Protein AF-K7V0T8-F1 (afdb_monomer)

Structure (mmCIF, N/CA/C/O backbone):
data_AF-K7V0T8-F1
#
_entry.id   AF-K7V0T8-F1
#
loop_
_atom_site.group_PDB
_atom_site.id
_atom_site.type_symbol
_atom_site.label_atom_id
_atom_site.label_alt_id
_atom_site.label_comp_id
_atom_site.label_asym_id
_atom_site.label_entity_id
_atom_site.label_seq_id
_atom_site.pdbx_PDB_ins_code
_atom_site.Cartn_x
_atom_site.Cartn_y
_atom_site.Cartn_z
_atom_site.occupancy
_atom_site.B_iso_or_equiv
_atom_site.auth_seq_id
_atom_site.auth_comp_id
_atom_site.auth_asym_id
_atom_site.auth_atom_id
_atom_site.pdbx_PDB_model_num
ATOM 1 N N . MET A 1 1 ? 14.239 -26.766 -12.172 1.00 28.83 1 MET A N 1
ATOM 2 C CA . MET A 1 1 ? 15.283 -27.640 -11.592 1.00 28.83 1 MET A CA 1
ATOM 3 C C . MET A 1 1 ? 16.593 -26.864 -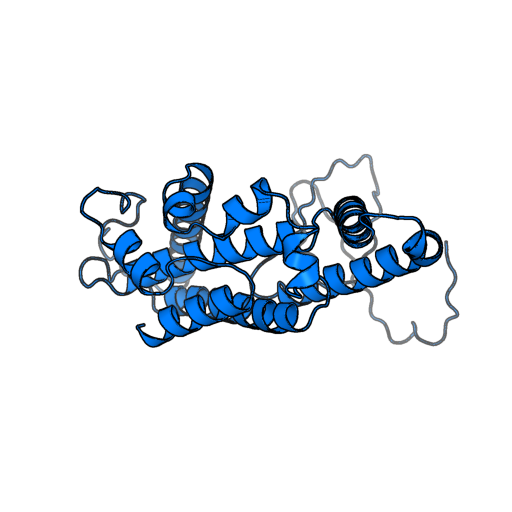11.598 1.00 28.83 1 MET A C 1
ATOM 5 O O . MET A 1 1 ? 17.176 -26.685 -12.656 1.00 28.83 1 MET A O 1
ATOM 9 N N . MET A 1 2 ? 16.994 -26.315 -10.449 1.00 23.98 2 MET A N 1
ATOM 10 C CA . MET A 1 2 ? 18.243 -25.569 -10.268 1.00 23.98 2 MET A CA 1
ATOM 11 C C . MET A 1 2 ? 18.974 -26.212 -9.087 1.00 23.98 2 MET A C 1
ATOM 13 O O . MET A 1 2 ? 18.444 -26.246 -7.981 1.00 23.98 2 MET A O 1
ATOM 17 N N . PHE A 1 3 ? 20.145 -26.801 -9.337 1.00 32.72 3 PHE A N 1
ATOM 18 C CA . PHE A 1 3 ? 20.963 -27.436 -8.303 1.00 32.72 3 PHE A CA 1
ATOM 19 C C . PHE A 1 3 ? 21.900 -26.396 -7.680 1.00 32.72 3 PHE A C 1
ATOM 21 O O . PHE A 1 3 ? 22.894 -26.011 -8.294 1.00 32.72 3 PHE A O 1
ATOM 28 N N . LEU A 1 4 ? 21.612 -25.965 -6.451 1.00 37.09 4 LEU A N 1
ATOM 29 C CA . LEU A 1 4 ? 22.575 -25.261 -5.600 1.00 37.09 4 LEU A CA 1
ATOM 30 C C . LEU A 1 4 ? 23.352 -26.300 -4.771 1.00 37.09 4 LEU A C 1
ATOM 32 O O . LEU A 1 4 ? 22.768 -27.180 -4.140 1.00 37.09 4 LEU A O 1
ATOM 36 N N . LYS A 1 5 ? 24.690 -26.240 -4.811 1.00 38.34 5 LYS A N 1
ATOM 37 C CA . LYS A 1 5 ? 25.599 -27.195 -4.151 1.00 38.34 5 LYS A CA 1
ATOM 38 C C . LYS A 1 5 ? 25.455 -27.190 -2.613 1.00 38.34 5 LYS A C 1
ATOM 40 O O . LYS A 1 5 ? 26.056 -26.378 -1.924 1.00 38.34 5 LYS A O 1
ATOM 45 N N . SER A 1 6 ? 24.691 -28.155 -2.106 1.00 52.88 6 SER A N 1
ATOM 46 C CA . SER A 1 6 ? 24.919 -29.128 -1.011 1.00 52.88 6 SER A CA 1
ATOM 47 C C . SER A 1 6 ? 25.592 -28.790 0.341 1.00 52.88 6 SER A C 1
ATOM 49 O O . SER A 1 6 ? 25.468 -29.636 1.221 1.00 52.88 6 SER A O 1
ATOM 51 N N . SER A 1 7 ? 26.276 -27.670 0.599 1.00 48.09 7 SER A N 1
ATOM 52 C CA . SER A 1 7 ? 26.942 -27.485 1.918 1.00 48.09 7 SER A CA 1
ATOM 53 C C . SER A 1 7 ? 26.223 -26.547 2.894 1.00 48.09 7 SER A C 1
ATOM 55 O O . SER A 1 7 ? 26.480 -26.625 4.088 1.00 48.09 7 SER A O 1
ATOM 57 N N . PHE A 1 8 ? 25.310 -25.691 2.421 1.00 49.41 8 PHE A N 1
ATOM 58 C CA . PHE A 1 8 ? 24.516 -24.794 3.283 1.00 49.41 8 PHE A CA 1
ATOM 59 C C . PHE A 1 8 ? 23.153 -25.371 3.701 1.00 49.41 8 PHE A C 1
ATOM 61 O O . PHE A 1 8 ? 22.588 -24.936 4.697 1.00 49.41 8 PHE A O 1
ATOM 68 N N . LEU A 1 9 ? 22.635 -26.367 2.974 1.00 55.47 9 LEU A N 1
ATOM 69 C CA . LEU A 1 9 ? 21.292 -26.925 3.196 1.00 55.47 9 LEU A CA 1
ATOM 70 C C . LEU A 1 9 ? 21.225 -27.966 4.325 1.00 55.47 9 LEU A C 1
ATOM 72 O O . LEU A 1 9 ? 20.135 -28.316 4.759 1.00 55.47 9 LEU A O 1
ATOM 76 N N . SER A 1 10 ? 22.361 -28.476 4.815 1.00 62.00 10 SER A N 1
ATOM 77 C CA . SER A 1 10 ? 22.379 -29.542 5.833 1.00 62.00 10 SER A CA 1
ATOM 78 C C . SER A 1 10 ? 21.985 -29.075 7.240 1.00 62.00 10 SER A C 1
ATOM 80 O O . SER A 1 10 ? 21.886 -29.903 8.139 1.00 62.00 10 SER A O 1
ATOM 82 N N . LEU A 1 11 ? 21.807 -27.765 7.442 1.00 74.25 11 LEU A N 1
ATOM 83 C CA . LEU A 1 11 ? 21.314 -27.159 8.685 1.00 74.25 11 LEU A CA 1
ATOM 84 C C . LEU A 1 11 ? 19.877 -26.630 8.549 1.00 74.25 11 LEU A C 1
ATOM 86 O O . LEU A 1 11 ? 19.354 -26.039 9.490 1.00 74.25 11 LEU A O 1
ATOM 90 N N . THR A 1 12 ? 19.256 -26.776 7.377 1.00 78.81 12 THR A N 1
ATOM 91 C CA . THR A 1 12 ? 17.910 -26.265 7.113 1.00 78.81 12 THR A CA 1
ATOM 92 C C . THR A 1 12 ? 16.878 -27.323 7.481 1.00 78.81 12 THR A C 1
ATOM 94 O O . THR A 1 12 ? 16.877 -28.415 6.915 1.00 78.81 12 THR A O 1
ATOM 97 N N . GLU A 1 13 ? 15.984 -26.991 8.408 1.00 83.81 13 GLU A N 1
ATOM 98 C CA . GLU A 1 13 ? 14.804 -27.803 8.699 1.00 83.81 13 GLU A CA 1
ATOM 99 C C . GLU A 1 13 ? 13.672 -27.428 7.738 1.00 83.81 13 GLU A C 1
ATOM 101 O O . GLU A 1 13 ? 13.354 -26.250 7.561 1.00 83.81 13 GLU A O 1
ATOM 106 N N . TRP A 1 14 ? 13.075 -28.438 7.106 1.00 88.38 14 TRP A N 1
ATOM 107 C CA . TRP A 1 14 ? 11.924 -28.277 6.223 1.00 88.38 14 TRP A CA 1
ATOM 108 C C . TRP A 1 14 ? 10.654 -28.616 6.991 1.00 88.38 14 TRP A C 1
ATOM 110 O O . TRP A 1 14 ? 10.575 -29.660 7.638 1.00 88.38 14 TRP A O 1
ATOM 120 N N . LEU A 1 15 ? 9.658 -27.739 6.903 1.00 91.50 15 LEU A N 1
ATOM 121 C CA . LEU A 1 15 ? 8.315 -28.016 7.395 1.00 91.50 15 LEU A CA 1
ATOM 122 C C . LEU A 1 15 ? 7.472 -28.511 6.222 1.00 91.50 15 LEU A C 1
ATOM 124 O O . LEU A 1 15 ? 7.333 -27.811 5.221 1.00 91.50 15 LEU A O 1
ATOM 128 N N . GLU A 1 16 ? 6.925 -29.716 6.353 1.00 93.56 16 GLU A N 1
ATOM 129 C CA . GLU A 1 16 ? 6.060 -30.342 5.355 1.00 93.56 16 GLU A CA 1
ATOM 130 C C . GLU A 1 16 ? 4.649 -30.507 5.926 1.00 93.56 16 GLU A C 1
ATOM 132 O O . GLU A 1 16 ? 4.471 -30.908 7.078 1.00 93.56 16 GLU A O 1
ATOM 137 N N . CYS A 1 17 ? 3.642 -30.174 5.121 1.00 95.00 17 CYS A N 1
ATOM 138 C CA . CYS A 1 17 ? 2.238 -30.389 5.449 1.00 95.00 17 CYS A CA 1
ATOM 139 C C . CYS A 1 17 ? 1.438 -30.676 4.174 1.00 95.00 17 CYS A C 1
ATOM 141 O O . CYS A 1 17 ? 1.822 -30.246 3.085 1.00 95.00 17 CYS A O 1
ATOM 143 N N . ILE A 1 18 ? 0.332 -31.401 4.325 1.00 96.56 18 ILE A N 1
ATOM 144 C CA . ILE A 1 18 ? -0.662 -31.626 3.273 1.00 96.56 18 ILE A CA 1
ATOM 145 C C . ILE A 1 18 ? -1.852 -30.726 3.601 1.00 96.56 18 ILE A C 1
ATOM 147 O O . ILE A 1 18 ? -2.319 -30.737 4.737 1.00 96.56 18 ILE A O 1
ATOM 151 N N . GLN A 1 19 ? -2.294 -29.929 2.627 1.00 97.12 19 GLN A N 1
ATOM 152 C CA . GLN A 1 19 ? -3.516 -29.135 2.733 1.00 97.12 19 GLN A CA 1
ATOM 153 C C . GLN A 1 19 ? -4.680 -29.940 2.167 1.00 97.12 19 GLN A C 1
ATOM 155 O O . GLN A 1 19 ? -4.726 -30.188 0.961 1.00 97.12 19 GLN A O 1
ATOM 160 N N . GLU A 1 20 ? -5.627 -30.308 3.018 1.00 96.69 20 GLU A N 1
ATOM 161 C CA . GLU A 1 20 ? -6.840 -31.004 2.603 1.00 96.69 20 GLU A CA 1
ATOM 162 C C . GLU A 1 20 ? -7.921 -30.025 2.117 1.00 96.69 20 GLU A C 1
ATOM 164 O O . GLU A 1 20 ? -7.838 -28.797 2.260 1.00 96.69 20 GLU A O 1
ATOM 169 N N . GLN A 1 21 ? -8.986 -30.567 1.523 1.00 96.44 21 GLN A N 1
ATOM 170 C CA . GLN A 1 21 ? -10.110 -29.758 1.057 1.00 96.44 21 GLN A CA 1
ATOM 171 C C . GLN A 1 21 ? -10.718 -28.927 2.202 1.00 96.44 21 GLN A C 1
ATOM 173 O O . GLN A 1 21 ? -11.052 -29.449 3.264 1.00 96.44 21 GLN A O 1
ATOM 178 N N . ASN A 1 22 ? -10.962 -27.641 1.931 1.00 95.38 22 ASN A N 1
ATOM 179 C CA . ASN A 1 22 ? -11.503 -26.645 2.870 1.00 95.38 22 ASN A CA 1
ATOM 180 C C . ASN A 1 22 ? -10.551 -26.222 4.003 1.00 95.38 22 ASN A C 1
ATOM 182 O O . ASN A 1 22 ? -10.968 -25.469 4.885 1.00 95.38 22 ASN A O 1
ATOM 186 N N . GLU A 1 23 ? -9.287 -26.643 3.978 1.00 96.19 23 GLU A N 1
ATOM 187 C CA . GLU A 1 23 ? -8.273 -26.123 4.892 1.00 96.19 23 GLU A CA 1
ATOM 188 C C . GLU A 1 23 ? -7.660 -24.817 4.376 1.00 96.19 23 GLU A C 1
ATOM 190 O O . GLU A 1 23 ? -7.677 -24.517 3.180 1.00 96.19 23 GLU A O 1
ATOM 195 N N . ILE A 1 24 ? -7.093 -24.028 5.290 1.00 94.88 24 ILE A N 1
ATOM 196 C CA . ILE A 1 24 ? -6.406 -22.772 4.984 1.00 94.88 24 ILE A CA 1
ATOM 197 C C . ILE A 1 24 ? -5.001 -22.847 5.565 1.00 94.88 24 ILE A C 1
ATOM 199 O O . ILE A 1 24 ? -4.832 -23.083 6.761 1.00 94.88 24 ILE A O 1
ATOM 203 N N . ILE A 1 25 ? -4.003 -22.571 4.729 1.00 94.38 25 ILE A N 1
ATOM 204 C CA . ILE A 1 25 ? -2.625 -22.383 5.171 1.00 94.38 25 ILE A CA 1
ATOM 205 C C . ILE A 1 25 ? -2.325 -20.890 5.229 1.00 94.38 25 ILE A C 1
ATOM 207 O O . ILE A 1 25 ? -2.499 -20.161 4.253 1.00 94.38 25 ILE A O 1
ATOM 211 N N . PHE A 1 26 ? -1.828 -20.439 6.378 1.00 93.69 26 PHE A N 1
ATOM 212 C CA . PHE A 1 26 ? -1.202 -19.131 6.495 1.00 93.69 26 PHE A CA 1
ATOM 213 C C . PHE A 1 26 ? 0.299 -19.269 6.249 1.00 93.69 26 PHE A C 1
ATOM 215 O O . PHE A 1 26 ? 1.006 -19.869 7.057 1.00 93.69 26 PHE A O 1
ATOM 222 N N . VAL A 1 27 ? 0.782 -18.691 5.149 1.00 92.38 27 VAL A N 1
ATOM 223 C CA . VAL A 1 27 ? 2.215 -18.596 4.851 1.00 92.38 27 VAL A CA 1
ATOM 224 C C . VAL A 1 27 ? 2.719 -17.230 5.327 1.00 92.38 27 VAL A C 1
ATOM 226 O O . VAL A 1 27 ? 2.305 -16.206 4.770 1.00 92.38 27 VAL A O 1
ATOM 229 N N . PRO A 1 28 ? 3.587 -17.163 6.355 1.00 90.50 28 PRO A N 1
ATOM 230 C CA . PRO A 1 28 ? 4.111 -15.887 6.821 1.00 90.50 28 PRO A CA 1
ATOM 231 C C . PRO A 1 28 ? 4.993 -15.215 5.761 1.00 90.50 28 PRO A C 1
ATOM 233 O O . PRO A 1 28 ? 5.686 -15.871 4.980 1.00 90.50 28 PRO A O 1
ATOM 236 N N . SER A 1 29 ? 5.008 -13.881 5.755 1.00 87.00 29 SER A N 1
ATOM 237 C CA . SER A 1 29 ? 5.887 -13.113 4.871 1.00 87.00 29 SER A CA 1
ATOM 238 C C . SER A 1 29 ? 7.362 -13.503 5.080 1.00 87.00 29 SER A C 1
ATOM 240 O O . SER A 1 29 ? 7.824 -13.629 6.213 1.00 87.00 29 SER A O 1
ATOM 242 N N . GLY A 1 30 ? 8.096 -13.687 3.979 1.00 86.31 30 GLY A N 1
ATOM 243 C CA . GLY A 1 30 ? 9.513 -14.078 3.985 1.00 86.31 30 GLY A CA 1
ATOM 244 C C . GLY A 1 30 ? 9.779 -15.589 3.993 1.00 86.31 30 GLY A C 1
ATOM 245 O O . GLY A 1 30 ? 10.939 -15.992 3.952 1.00 86.31 30 GLY A O 1
ATOM 246 N N . TRP A 1 31 ? 8.743 -16.434 4.023 1.00 90.31 31 TRP A N 1
ATOM 247 C CA . TRP A 1 31 ? 8.916 -17.887 3.980 1.00 90.31 31 TRP A CA 1
ATOM 248 C C . TRP A 1 31 ? 9.137 -18.398 2.557 1.00 90.31 31 TRP A C 1
ATOM 250 O O . TRP A 1 31 ? 8.291 -18.226 1.675 1.00 90.31 31 TRP A O 1
ATOM 260 N N . TYR A 1 32 ? 10.253 -19.100 2.356 1.00 90.88 32 TYR A N 1
ATOM 261 C CA . TYR A 1 32 ? 10.442 -19.943 1.181 1.00 90.88 32 TYR A CA 1
ATOM 262 C C . TYR A 1 32 ? 9.465 -21.112 1.251 1.00 90.88 32 TYR A C 1
ATOM 264 O O . TYR A 1 32 ? 9.388 -21.800 2.267 1.00 90.88 32 TYR A O 1
ATOM 272 N N . HIS A 1 33 ? 8.717 -21.334 0.177 1.00 92.88 33 HIS A N 1
ATOM 273 C CA . HIS A 1 33 ? 7.735 -22.405 0.113 1.00 92.88 33 HIS A CA 1
ATOM 274 C C . HIS A 1 33 ? 7.667 -22.987 -1.296 1.00 92.88 33 HIS A C 1
ATOM 276 O O . HIS A 1 33 ? 7.898 -22.298 -2.291 1.00 92.88 33 HIS A O 1
ATOM 282 N N . GLN A 1 34 ? 7.353 -24.277 -1.362 1.00 93.81 34 GLN A N 1
ATOM 283 C CA . GLN A 1 34 ? 7.103 -25.005 -2.596 1.00 93.81 34 GLN A CA 1
ATOM 284 C C . GLN A 1 34 ? 5.771 -25.735 -2.450 1.00 93.81 34 GLN A C 1
ATOM 286 O O . GLN A 1 34 ? 5.507 -26.337 -1.415 1.00 93.81 34 GLN A O 1
ATOM 291 N N . VAL A 1 35 ? 4.947 -25.677 -3.495 1.00 95.38 35 VAL A N 1
ATOM 292 C CA . VAL A 1 35 ? 3.640 -26.339 -3.537 1.00 95.38 35 VAL A CA 1
ATOM 293 C C . VAL A 1 35 ? 3.668 -27.415 -4.614 1.00 95.38 35 VAL A C 1
ATOM 295 O O . VAL A 1 35 ? 4.173 -27.188 -5.716 1.00 95.38 35 VAL A O 1
ATOM 298 N N . HIS A 1 36 ? 3.131 -28.589 -4.290 1.00 95.38 36 HIS A N 1
ATOM 299 C CA . HIS A 1 36 ? 2.949 -29.689 -5.227 1.00 95.38 36 HIS A CA 1
ATOM 300 C C . HIS A 1 36 ? 1.523 -30.231 -5.104 1.00 95.38 36 HIS A C 1
ATOM 302 O O . HIS A 1 36 ? 1.120 -30.661 -4.028 1.00 95.38 36 HIS A O 1
ATOM 308 N N . ASN A 1 37 ? 0.768 -30.199 -6.205 1.00 97.06 37 ASN A N 1
ATOM 309 C CA . ASN A 1 37 ? -0.577 -30.767 -6.251 1.00 97.06 37 ASN A CA 1
ATOM 310 C C . ASN A 1 37 ? -0.466 -32.288 -6.404 1.00 97.06 37 ASN A C 1
ATOM 312 O O . ASN A 1 37 ? 0.090 -32.761 -7.396 1.00 97.06 37 ASN A O 1
ATOM 316 N N . LEU A 1 38 ? -0.982 -33.033 -5.424 1.00 96.62 38 LEU A N 1
ATOM 317 C CA . LEU A 1 38 ? -0.982 -34.503 -5.425 1.00 96.62 38 LEU A CA 1
ATOM 318 C C . LEU A 1 38 ? -2.106 -35.092 -6.294 1.00 96.62 38 LEU A C 1
ATOM 320 O O . LEU A 1 38 ? -1.989 -36.216 -6.776 1.00 96.62 38 LEU A O 1
ATOM 324 N N . GLU A 1 39 ? -3.171 -34.318 -6.508 1.00 95.94 39 GLU A N 1
ATOM 325 C CA . GLU A 1 39 ? -4.366 -34.673 -7.278 1.00 95.94 39 GLU A CA 1
ATOM 326 C C . GLU A 1 39 ? -4.831 -33.468 -8.120 1.00 95.94 39 GLU A C 1
ATOM 328 O O . GLU A 1 39 ? -4.201 -32.405 -8.109 1.00 95.94 39 GLU A O 1
ATOM 333 N N . ASP A 1 40 ? -5.952 -33.600 -8.836 1.00 97.12 40 ASP A N 1
ATOM 334 C CA . ASP A 1 40 ? -6.579 -32.483 -9.550 1.00 97.12 40 ASP A CA 1
ATOM 335 C C . ASP A 1 40 ? -7.078 -31.427 -8.550 1.00 97.12 40 ASP A C 1
ATOM 337 O O . ASP A 1 40 ? -8.128 -31.560 -7.922 1.00 97.12 40 ASP A O 1
ATOM 341 N N . THR A 1 41 ? -6.294 -30.362 -8.377 1.00 96.62 41 THR A N 1
ATOM 342 C CA . THR A 1 41 ? -6.521 -29.337 -7.350 1.00 96.62 41 THR A CA 1
ATOM 343 C C . THR A 1 41 ? -6.954 -28.001 -7.947 1.00 96.62 41 THR A C 1
ATOM 345 O O . THR A 1 41 ? -6.317 -27.467 -8.855 1.00 96.62 41 THR A O 1
ATOM 348 N N . ILE A 1 42 ? -7.996 -27.411 -7.357 1.00 96.00 42 ILE A N 1
ATOM 349 C CA . ILE A 1 42 ? -8.340 -25.993 -7.505 1.00 96.00 42 ILE A CA 1
ATOM 350 C C . ILE A 1 42 ? -8.131 -25.327 -6.147 1.00 96.00 42 ILE A C 1
ATOM 352 O O . ILE A 1 42 ? -8.689 -25.773 -5.147 1.00 96.00 42 ILE A O 1
ATOM 356 N N . SER A 1 43 ? -7.357 -24.244 -6.115 1.00 95.38 43 SER A N 1
ATOM 357 C CA . SER A 1 43 ? -7.113 -23.455 -4.908 1.00 95.38 43 SER A CA 1
ATOM 358 C C . SER A 1 43 ? -7.231 -21.957 -5.189 1.00 95.38 43 SER A C 1
ATOM 360 O O . SER A 1 43 ? -7.107 -21.503 -6.328 1.00 95.38 43 SER A O 1
ATOM 362 N N . ILE A 1 44 ? -7.504 -21.186 -4.135 1.00 94.38 44 ILE A N 1
ATOM 363 C CA . ILE A 1 44 ? -7.529 -19.722 -4.163 1.00 94.38 44 ILE A CA 1
ATOM 364 C C . ILE A 1 44 ? -6.525 -19.232 -3.123 1.00 94.38 44 ILE A C 1
ATOM 366 O O . ILE A 1 44 ? -6.575 -19.654 -1.969 1.00 94.38 44 ILE A O 1
ATOM 370 N N . ASN A 1 45 ? -5.630 -18.334 -3.533 1.00 94.00 45 ASN A N 1
ATOM 371 C CA . ASN A 1 45 ? -4.648 -17.703 -2.658 1.00 94.00 45 ASN A CA 1
ATOM 372 C C . ASN A 1 45 ? -4.791 -16.177 -2.701 1.00 94.00 45 ASN A C 1
ATOM 374 O O . ASN A 1 45 ? -5.058 -15.598 -3.755 1.00 94.00 45 ASN A O 1
ATOM 378 N N . HIS A 1 46 ? -4.550 -15.532 -1.561 1.00 90.19 46 HIS A N 1
ATOM 379 C CA . HIS A 1 46 ? -4.517 -14.082 -1.435 1.00 90.19 46 HIS A CA 1
ATOM 380 C C . HIS A 1 46 ? -3.228 -13.643 -0.742 1.00 90.19 46 HIS A C 1
ATOM 382 O O . HIS A 1 46 ? -3.007 -13.926 0.435 1.00 90.19 46 HIS A O 1
ATOM 388 N N . ASN A 1 47 ? -2.406 -12.881 -1.462 1.00 88.94 47 ASN A N 1
ATOM 389 C CA . ASN A 1 47 ? -1.337 -12.116 -0.832 1.00 88.94 47 ASN A CA 1
ATOM 390 C C . ASN A 1 47 ? -1.950 -10.970 -0.018 1.00 88.94 47 ASN A C 1
ATOM 392 O O . ASN A 1 47 ? -2.967 -10.394 -0.407 1.00 88.94 47 ASN A O 1
ATOM 396 N N . TRP A 1 48 ? -1.327 -10.631 1.108 1.00 89.25 48 TRP A N 1
ATOM 397 C CA . TRP A 1 48 ? -1.826 -9.610 2.023 1.00 89.25 48 TRP A CA 1
ATOM 398 C C . TRP A 1 48 ? -0.726 -8.616 2.398 1.00 89.25 48 TRP A C 1
ATOM 400 O O . TRP A 1 48 ? 0.446 -8.962 2.555 1.00 89.25 48 TRP A O 1
ATOM 410 N N . CYS A 1 49 ? -1.129 -7.363 2.578 1.00 90.44 49 CYS A N 1
ATOM 411 C CA . CYS A 1 49 ? -0.293 -6.296 3.105 1.00 90.44 49 CYS A CA 1
ATOM 412 C C . CYS A 1 49 ? -1.007 -5.641 4.288 1.00 90.44 49 CYS A C 1
ATOM 414 O O . CYS A 1 49 ? -2.222 -5.443 4.256 1.00 90.44 49 CYS A O 1
ATOM 416 N N . ASN A 1 50 ? -0.258 -5.324 5.339 1.00 92.81 50 ASN A N 1
ATOM 417 C CA . ASN A 1 50 ? -0.726 -4.518 6.458 1.00 92.81 50 ASN A CA 1
ATOM 418 C C . ASN A 1 50 ? 0.444 -3.740 7.083 1.00 92.81 50 ASN A C 1
ATOM 420 O O . ASN A 1 50 ? 1.580 -3.795 6.613 1.00 92.81 50 ASN A O 1
ATOM 424 N N . ALA A 1 51 ? 0.182 -3.034 8.181 1.00 94.75 51 ALA A N 1
ATOM 425 C CA . ALA A 1 51 ? 1.193 -2.225 8.853 1.00 94.75 51 ALA A CA 1
ATOM 426 C C . ALA A 1 51 ? 2.444 -3.005 9.298 1.00 94.75 51 ALA A C 1
ATOM 428 O O . ALA A 1 51 ? 3.522 -2.418 9.357 1.00 94.75 51 ALA A O 1
ATOM 429 N N . TYR A 1 52 ? 2.347 -4.310 9.572 1.00 93.50 52 TYR A N 1
ATOM 430 C CA . TYR A 1 52 ? 3.495 -5.111 10.005 1.00 93.50 52 TYR A CA 1
ATOM 431 C C . TYR A 1 52 ? 4.493 -5.363 8.872 1.00 93.50 52 TYR A C 1
ATOM 433 O O . TYR A 1 52 ? 5.695 -5.410 9.126 1.00 93.50 52 TYR A O 1
ATOM 441 N N . ASN A 1 53 ? 4.026 -5.493 7.626 1.00 94.94 53 ASN A N 1
ATOM 442 C CA . ASN A 1 53 ? 4.881 -5.800 6.474 1.00 94.94 53 ASN A CA 1
ATOM 443 C C . ASN A 1 53 ? 5.009 -4.653 5.457 1.00 94.94 53 ASN A C 1
ATOM 445 O O . ASN A 1 53 ? 5.753 -4.791 4.490 1.00 94.94 53 ASN A O 1
ATOM 449 N N . LEU A 1 54 ? 4.364 -3.504 5.688 1.00 96.56 54 LEU A N 1
ATOM 450 C CA . LEU A 1 54 ? 4.378 -2.362 4.763 1.00 96.56 54 LEU A CA 1
ATOM 451 C C . LEU A 1 54 ? 5.798 -1.906 4.384 1.00 96.56 54 LEU A C 1
ATOM 453 O O . LEU A 1 54 ? 6.070 -1.568 3.236 1.00 96.56 54 LEU A O 1
ATOM 457 N N . HIS A 1 55 ? 6.730 -1.954 5.335 1.00 95.38 55 HIS A N 1
ATOM 458 C CA . HIS A 1 55 ? 8.133 -1.621 5.094 1.00 95.38 55 HIS A CA 1
ATOM 459 C C . HIS A 1 55 ? 8.840 -2.600 4.141 1.00 95.38 55 HIS A C 1
ATOM 461 O O . HIS A 1 55 ? 9.719 -2.178 3.393 1.00 95.38 55 HIS A O 1
ATOM 467 N N . TRP A 1 56 ? 8.468 -3.883 4.146 1.00 94.81 56 TRP A N 1
ATOM 468 C CA . TRP A 1 56 ? 8.968 -4.863 3.179 1.00 94.81 56 TRP A CA 1
ATOM 469 C C . TRP A 1 56 ? 8.360 -4.648 1.799 1.00 94.81 56 TRP A C 1
ATOM 471 O O . TRP A 1 56 ? 9.086 -4.761 0.818 1.00 94.81 56 TRP A O 1
ATOM 481 N N . VAL A 1 57 ? 7.079 -4.275 1.723 1.00 95.12 57 VAL A N 1
ATOM 482 C CA . VAL A 1 57 ? 6.431 -3.922 0.449 1.00 95.12 57 VAL A CA 1
ATOM 483 C C . VAL A 1 57 ? 7.130 -2.730 -0.200 1.00 95.12 57 VAL A C 1
ATOM 485 O O . VAL A 1 57 ? 7.485 -2.806 -1.371 1.00 95.12 57 VAL A O 1
ATOM 488 N N . TRP A 1 58 ? 7.416 -1.671 0.568 1.00 96.00 58 TRP A N 1
ATOM 489 C CA . TRP A 1 58 ? 8.184 -0.533 0.057 1.00 96.00 58 TRP A CA 1
ATOM 490 C C . TRP A 1 58 ? 9.581 -0.938 -0.424 1.00 96.00 58 TRP A C 1
ATOM 492 O O . TRP A 1 58 ? 9.990 -0.545 -1.511 1.00 96.00 58 TRP A O 1
ATOM 502 N N . ASN A 1 59 ? 10.307 -1.739 0.362 1.00 95.06 59 ASN A N 1
ATOM 503 C CA . ASN A 1 59 ? 11.639 -2.191 -0.032 1.00 95.06 59 ASN A CA 1
ATOM 504 C C . ASN A 1 59 ? 11.594 -3.005 -1.336 1.00 95.06 59 ASN A C 1
ATOM 506 O O . ASN A 1 59 ? 12.409 -2.757 -2.212 1.00 95.06 59 ASN A O 1
ATOM 510 N N . LEU A 1 60 ? 10.643 -3.934 -1.479 1.00 93.88 60 LEU A N 1
ATOM 511 C CA . LEU A 1 60 ? 10.466 -4.720 -2.704 1.00 93.88 60 LEU A CA 1
ATOM 512 C C . LEU A 1 60 ? 10.189 -3.809 -3.901 1.00 93.88 60 LEU A C 1
ATOM 514 O O . LEU A 1 60 ? 10.879 -3.902 -4.908 1.00 93.88 60 LEU A O 1
ATOM 518 N N . LEU A 1 61 ? 9.243 -2.880 -3.755 1.00 95.31 61 LEU A N 1
ATOM 519 C CA . LEU A 1 61 ? 8.886 -1.936 -4.809 1.00 95.31 61 LEU A CA 1
ATOM 520 C C . LEU A 1 61 ? 10.080 -1.057 -5.218 1.00 95.31 61 LEU A C 1
ATOM 522 O O . LEU A 1 61 ? 10.280 -0.774 -6.396 1.00 95.31 61 LEU A O 1
ATOM 526 N N . TYR A 1 62 ? 10.896 -0.642 -4.250 1.00 95.69 62 TYR A N 1
ATOM 527 C CA . TYR A 1 62 ? 12.098 0.146 -4.501 1.00 95.69 62 TYR A CA 1
ATOM 528 C C . TYR A 1 62 ? 13.204 -0.653 -5.204 1.00 95.69 62 TYR A C 1
ATOM 530 O O . TYR A 1 62 ? 13.860 -0.135 -6.108 1.00 95.69 62 TYR A O 1
ATOM 538 N N . GLU A 1 63 ? 13.423 -1.911 -4.815 1.00 95.19 63 GLU A N 1
ATOM 539 C CA . GLU A 1 63 ? 14.373 -2.793 -5.501 1.00 95.19 63 GLU A CA 1
ATOM 540 C C . GLU A 1 63 ? 13.928 -3.079 -6.941 1.00 95.19 63 GLU A C 1
ATOM 542 O O . GLU A 1 63 ? 14.723 -2.908 -7.866 1.00 95.19 63 GLU A O 1
ATOM 547 N N . ASP A 1 64 ? 12.650 -3.403 -7.146 1.00 95.75 64 ASP A N 1
ATOM 548 C CA . ASP A 1 64 ? 12.083 -3.645 -8.474 1.00 95.75 64 ASP A CA 1
ATOM 549 C C . ASP A 1 64 ? 12.162 -2.398 -9.362 1.00 95.75 64 ASP A C 1
ATOM 551 O O . ASP A 1 64 ? 12.452 -2.508 -10.552 1.00 95.75 64 ASP A O 1
ATOM 555 N N . TYR A 1 65 ? 11.981 -1.200 -8.794 1.00 95.31 65 TYR A N 1
ATOM 556 C CA . TYR A 1 65 ? 12.177 0.059 -9.516 1.00 95.31 65 TYR A CA 1
ATOM 557 C C . TYR A 1 65 ? 13.614 0.207 -10.016 1.00 95.31 65 TYR A C 1
ATOM 559 O O . TYR A 1 65 ? 13.823 0.537 -11.182 1.00 95.31 65 TYR A O 1
ATOM 567 N N . LYS A 1 66 ? 14.615 -0.050 -9.160 1.00 94.75 66 LYS A N 1
ATOM 568 C CA . LYS A 1 66 ? 16.029 0.045 -9.559 1.00 94.75 66 LYS A CA 1
ATOM 569 C C . LYS A 1 66 ? 16.347 -0.923 -10.690 1.00 94.75 66 LYS A C 1
ATOM 571 O O . LYS A 1 66 ? 16.986 -0.528 -11.658 1.00 94.75 66 LYS A O 1
ATOM 576 N N . VAL A 1 67 ? 15.857 -2.156 -10.579 1.00 94.81 67 VAL A N 1
ATOM 577 C CA . VAL A 1 67 ? 16.014 -3.180 -11.614 1.00 94.81 67 VAL A CA 1
ATOM 578 C C . VAL A 1 67 ? 15.334 -2.737 -12.914 1.00 94.81 67 VAL A C 1
ATOM 580 O O . VAL A 1 67 ? 15.951 -2.776 -13.974 1.00 94.81 67 VAL A O 1
ATOM 583 N N . ALA A 1 68 ? 14.087 -2.260 -12.846 1.00 92.19 68 ALA A N 1
ATOM 584 C CA . ALA A 1 68 ? 13.345 -1.780 -14.010 1.00 92.19 68 ALA A CA 1
ATOM 585 C C . ALA A 1 68 ? 14.038 -0.596 -14.699 1.00 92.19 68 ALA A C 1
ATOM 587 O O . ALA A 1 68 ? 14.082 -0.565 -15.925 1.00 92.19 68 ALA A O 1
ATOM 588 N N . LYS A 1 69 ? 14.590 0.340 -13.918 1.00 93.44 69 LYS A N 1
ATOM 589 C CA . LYS A 1 69 ? 15.367 1.493 -14.391 1.00 93.44 69 LYS A CA 1
ATOM 590 C C . LYS A 1 69 ? 16.652 1.052 -15.093 1.00 93.44 69 LYS A C 1
ATOM 592 O O . LYS A 1 69 ? 16.904 1.475 -16.214 1.00 93.44 69 LYS A O 1
ATOM 597 N N . GLU A 1 70 ? 17.422 0.161 -14.468 1.00 95.25 70 GLU A N 1
ATOM 598 C CA . GLU A 1 70 ? 18.680 -0.361 -15.017 1.00 95.25 70 GLU A CA 1
ATOM 599 C C . GLU A 1 70 ? 18.475 -1.081 -16.359 1.00 95.25 70 GLU A C 1
ATOM 601 O O . GLU A 1 70 ? 19.269 -0.901 -17.281 1.00 95.25 70 GLU A O 1
ATOM 606 N N . TYR A 1 71 ? 17.382 -1.837 -16.510 1.00 94.56 71 TYR A N 1
ATOM 607 C CA . TYR A 1 71 ? 17.080 -2.570 -17.746 1.00 94.56 71 TYR A CA 1
ATOM 608 C C . TYR A 1 71 ? 16.843 -1.696 -18.980 1.00 94.56 71 TYR A C 1
ATOM 610 O O . TYR A 1 71 ? 16.971 -2.203 -20.092 1.00 94.56 71 TYR A O 1
ATOM 618 N N . ILE A 1 72 ? 16.461 -0.431 -18.796 1.00 95.00 72 ILE A N 1
ATOM 619 C CA . ILE A 1 72 ? 16.150 0.498 -19.892 1.00 95.00 72 ILE A CA 1
ATOM 620 C C . ILE A 1 72 ? 17.107 1.691 -19.932 1.00 95.00 72 ILE A C 1
ATOM 622 O O . ILE A 1 72 ? 16.863 2.659 -20.642 1.00 95.00 72 ILE A O 1
ATOM 626 N N . GLU A 1 73 ? 18.186 1.661 -19.151 1.00 95.31 73 GLU A N 1
ATOM 627 C CA . GLU A 1 73 ? 19.089 2.802 -18.981 1.00 95.31 73 GLU A CA 1
ATOM 628 C C . GLU A 1 73 ? 19.713 3.284 -20.304 1.00 95.31 73 GLU A C 1
ATOM 630 O O . GLU A 1 73 ? 20.002 4.469 -20.465 1.00 95.31 73 GLU A O 1
ATOM 635 N N . ASP A 1 74 ? 19.865 2.385 -21.277 1.00 96.56 74 ASP A N 1
ATOM 636 C CA . ASP A 1 74 ? 20.420 2.643 -22.607 1.00 96.56 74 ASP A CA 1
ATOM 637 C C . ASP A 1 74 ? 19.598 3.630 -23.450 1.00 96.56 74 ASP A C 1
ATOM 639 O O . ASP A 1 74 ? 20.147 4.271 -24.348 1.00 96.56 74 ASP A O 1
ATOM 643 N N . ILE A 1 75 ? 18.305 3.791 -23.151 1.00 95.31 75 ILE A N 1
ATOM 644 C CA . ILE A 1 75 ? 17.420 4.720 -23.863 1.00 95.31 75 ILE A CA 1
ATOM 645 C C . ILE A 1 75 ? 17.175 6.037 -23.115 1.00 95.31 75 ILE A C 1
ATOM 647 O O . ILE A 1 75 ? 16.379 6.849 -23.588 1.00 95.31 75 ILE A O 1
ATOM 651 N N . ARG A 1 76 ? 17.845 6.285 -21.978 1.00 93.31 76 ARG A N 1
ATOM 652 C CA . ARG A 1 76 ? 17.631 7.494 -21.158 1.00 93.31 76 ARG A CA 1
ATOM 653 C C . ARG A 1 76 ? 17.736 8.786 -21.965 1.00 93.31 76 ARG A C 1
ATOM 655 O O . ARG A 1 76 ? 16.847 9.623 -21.881 1.00 93.31 76 ARG A O 1
ATOM 662 N N . ASP A 1 77 ? 18.791 8.930 -22.762 1.00 93.50 77 ASP A N 1
ATOM 663 C CA . ASP A 1 77 ? 19.092 10.183 -23.471 1.00 93.50 77 ASP A CA 1
ATOM 664 C C . ASP A 1 77 ? 18.191 10.431 -24.693 1.00 93.50 77 ASP A C 1
ATOM 666 O O . ASP A 1 77 ? 18.185 11.529 -25.250 1.00 93.50 77 ASP A O 1
ATOM 670 N N . ILE A 1 78 ? 17.443 9.414 -25.130 1.00 94.00 78 ILE A N 1
ATOM 671 C CA . ILE A 1 78 ? 16.522 9.490 -26.274 1.00 94.00 78 ILE A CA 1
ATOM 672 C C . ILE A 1 78 ? 15.049 9.407 -25.851 1.00 94.00 78 ILE A C 1
ATOM 674 O O . ILE A 1 78 ? 14.168 9.416 -26.710 1.00 94.00 78 ILE A O 1
ATOM 678 N N . CYS A 1 79 ? 14.777 9.285 -24.548 1.00 90.44 79 CYS A N 1
ATOM 679 C CA . CYS A 1 79 ? 13.438 9.163 -23.989 1.00 90.44 79 CYS A CA 1
ATOM 680 C C . CYS A 1 79 ? 13.044 10.449 -23.256 1.00 90.44 79 CYS A C 1
ATOM 682 O O . CYS A 1 79 ? 13.621 10.780 -22.223 1.00 90.44 79 CYS A O 1
ATOM 684 N N . ASP A 1 80 ? 12.013 11.132 -23.758 1.00 87.81 80 ASP A N 1
ATOM 685 C CA . ASP A 1 80 ? 11.525 12.388 -23.170 1.00 87.81 80 ASP A CA 1
ATOM 686 C C . ASP A 1 80 ? 10.972 12.208 -21.738 1.00 87.81 80 ASP A C 1
ATOM 688 O O . ASP A 1 80 ? 11.115 13.094 -20.900 1.00 87.81 80 ASP A O 1
ATOM 692 N N . ASP A 1 81 ? 10.357 11.053 -21.448 1.00 89.06 81 ASP A N 1
ATOM 693 C CA . ASP A 1 81 ? 9.760 10.697 -20.149 1.00 89.06 81 ASP A CA 1
ATOM 694 C C . ASP A 1 81 ? 10.335 9.369 -19.630 1.00 89.06 81 ASP A C 1
ATOM 696 O O . ASP A 1 81 ? 9.666 8.330 -19.553 1.00 89.06 81 ASP A O 1
ATOM 700 N N . PHE A 1 82 ? 11.627 9.392 -19.308 1.00 90.75 82 PHE A N 1
ATOM 701 C CA . PHE A 1 82 ? 12.324 8.210 -18.811 1.00 90.75 82 PHE A CA 1
ATOM 702 C C . PHE A 1 82 ? 11.783 7.732 -17.454 1.00 90.75 82 PHE A C 1
ATOM 704 O O . PHE A 1 82 ? 11.601 6.532 -17.237 1.00 90.75 82 PHE A O 1
ATOM 711 N N . GLU A 1 83 ? 11.481 8.659 -16.541 1.00 90.94 83 GLU A N 1
ATOM 712 C CA . GLU A 1 83 ? 10.948 8.319 -15.218 1.00 90.94 83 GLU A CA 1
ATOM 713 C C . GLU A 1 83 ? 9.545 7.713 -15.317 1.00 90.94 83 GLU A C 1
ATOM 715 O O . GLU A 1 83 ? 9.287 6.666 -14.723 1.00 90.94 83 GLU A O 1
ATOM 720 N N . GLY A 1 84 ? 8.641 8.290 -16.111 1.00 90.00 84 GLY A N 1
ATOM 721 C CA . GLY A 1 84 ? 7.325 7.699 -16.322 1.00 90.00 84 GLY A CA 1
ATOM 722 C C . GLY A 1 84 ? 7.403 6.327 -16.994 1.00 90.00 84 GLY A C 1
ATOM 723 O O . GLY A 1 84 ? 6.601 5.449 -16.672 1.00 90.00 84 GLY A O 1
ATOM 724 N N . LEU A 1 85 ? 8.395 6.075 -17.859 1.00 91.81 85 LEU A N 1
ATOM 725 C CA . LEU A 1 85 ? 8.645 4.730 -18.387 1.00 91.81 85 LEU A CA 1
ATOM 726 C C . LEU A 1 85 ? 9.104 3.750 -17.296 1.00 91.81 85 LEU A C 1
ATOM 728 O O . LEU A 1 85 ? 8.580 2.634 -17.239 1.00 91.81 85 LEU A O 1
ATOM 732 N N . CYS A 1 86 ? 9.997 4.170 -16.394 1.00 93.44 86 CYS A N 1
ATOM 733 C CA . CYS A 1 86 ? 10.386 3.374 -15.224 1.00 93.44 86 CYS A CA 1
ATOM 734 C C . CYS A 1 86 ? 9.163 3.016 -14.364 1.00 93.44 86 CYS A C 1
ATOM 736 O O . CYS A 1 86 ? 8.976 1.854 -14.007 1.00 93.44 86 CYS A O 1
ATOM 738 N N . GLN A 1 87 ? 8.289 3.989 -14.085 1.00 92.75 87 GLN A N 1
ATOM 739 C CA . GLN A 1 87 ? 7.083 3.786 -13.274 1.00 92.75 87 GLN A CA 1
ATOM 740 C C . GLN A 1 87 ? 6.064 2.862 -13.962 1.00 92.75 87 GLN A C 1
ATOM 742 O O . GLN A 1 87 ? 5.469 2.009 -13.305 1.00 92.75 87 GLN A O 1
ATOM 747 N N . ARG A 1 88 ? 5.889 2.955 -15.289 1.00 92.44 88 ARG A N 1
ATOM 748 C CA . ARG A 1 88 ? 5.025 2.026 -16.045 1.00 92.44 88 ARG A CA 1
ATOM 749 C C . ARG A 1 88 ? 5.562 0.594 -16.024 1.00 92.44 88 ARG A C 1
ATOM 751 O O . ARG A 1 88 ? 4.782 -0.334 -15.821 1.00 92.44 88 ARG A O 1
ATOM 758 N N . ASN A 1 89 ? 6.873 0.416 -16.186 1.00 94.06 89 ASN A N 1
ATOM 759 C CA . ASN A 1 89 ? 7.506 -0.902 -16.096 1.00 94.06 89 ASN A CA 1
ATOM 760 C C . ASN A 1 89 ? 7.389 -1.489 -14.685 1.00 94.06 89 ASN A C 1
ATOM 762 O O . ASN A 1 89 ? 7.077 -2.669 -14.535 1.00 94.06 89 ASN A O 1
ATOM 766 N N . LEU A 1 90 ? 7.573 -0.659 -13.657 1.00 95.19 90 LEU A N 1
ATOM 767 C CA . LEU A 1 90 ? 7.379 -1.054 -12.267 1.00 95.19 90 LEU A CA 1
ATOM 768 C C . LEU A 1 90 ? 5.947 -1.540 -12.011 1.00 95.19 90 LEU A C 1
ATOM 770 O O . LEU A 1 90 ? 5.757 -2.645 -11.509 1.00 95.19 90 LEU A O 1
ATOM 774 N N . ALA A 1 91 ? 4.936 -0.769 -12.430 1.00 94.38 91 ALA A N 1
ATOM 775 C CA . ALA A 1 91 ? 3.538 -1.181 -12.306 1.00 94.38 91 ALA A CA 1
ATOM 776 C C . ALA A 1 91 ? 3.241 -2.489 -13.052 1.00 94.38 91 ALA A C 1
ATOM 778 O O . ALA A 1 91 ? 2.517 -3.334 -12.529 1.00 94.38 91 ALA A O 1
ATOM 779 N N . ALA A 1 92 ? 3.806 -2.681 -14.246 1.00 94.12 92 ALA A N 1
ATOM 780 C CA . ALA A 1 92 ? 3.604 -3.901 -15.022 1.00 94.12 92 ALA A CA 1
ATOM 781 C C . ALA A 1 92 ? 4.210 -5.147 -14.347 1.00 94.12 92 ALA A C 1
ATOM 783 O O . ALA A 1 92 ? 3.614 -6.221 -14.416 1.00 94.12 92 ALA A O 1
ATOM 784 N N . ASN A 1 93 ? 5.360 -5.008 -13.681 1.00 91.62 93 ASN A N 1
ATOM 785 C CA . ASN A 1 93 ? 6.072 -6.128 -13.058 1.00 91.62 93 ASN A CA 1
ATOM 786 C C . ASN A 1 93 ? 5.588 -6.432 -11.634 1.00 91.62 93 ASN A C 1
ATOM 788 O O . ASN A 1 93 ? 5.439 -7.596 -11.265 1.00 91.62 93 ASN A O 1
ATOM 792 N N . THR A 1 94 ? 5.333 -5.391 -10.843 1.00 91.94 94 THR A N 1
ATOM 793 C CA . THR A 1 94 ? 5.060 -5.497 -9.400 1.00 91.94 94 THR A CA 1
ATOM 794 C C . THR A 1 94 ? 3.577 -5.270 -9.072 1.00 91.94 94 THR A C 1
ATOM 796 O O . THR A 1 94 ? 3.131 -5.519 -7.953 1.00 91.94 94 THR A O 1
ATOM 799 N N . GLY A 1 95 ? 2.777 -4.8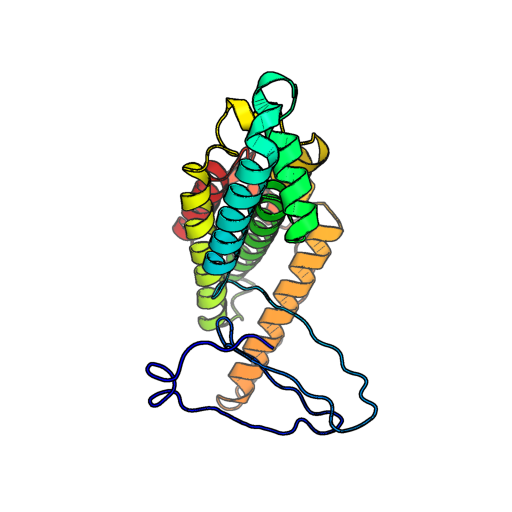26 -10.047 1.00 92.38 95 GLY A N 1
ATOM 800 C CA . GLY A 1 95 ? 1.338 -4.567 -9.911 1.00 92.38 95 GLY A CA 1
ATOM 801 C C . GLY A 1 95 ? 0.981 -3.171 -9.393 1.00 92.38 95 GLY A C 1
ATOM 802 O O . GLY A 1 95 ? -0.196 -2.819 -9.366 1.00 92.38 95 GLY A O 1
ATOM 803 N N . MET A 1 96 ? 1.970 -2.374 -8.987 1.00 92.75 96 MET A N 1
ATOM 804 C CA . MET A 1 96 ? 1.819 -0.975 -8.578 1.00 92.75 96 MET A CA 1
ATOM 805 C C . MET A 1 96 ? 3.113 -0.218 -8.853 1.00 92.75 96 MET A C 1
ATOM 807 O O . MET A 1 96 ? 4.187 -0.808 -8.787 1.00 92.75 96 MET A O 1
ATOM 811 N N . ASN A 1 97 ? 3.022 1.073 -9.153 1.00 93.44 97 ASN A N 1
ATOM 812 C CA . ASN A 1 97 ? 4.183 1.962 -9.174 1.00 93.44 97 ASN A CA 1
ATOM 813 C C . ASN A 1 97 ? 4.294 2.764 -7.862 1.00 93.44 97 ASN A C 1
ATOM 815 O O . ASN A 1 97 ? 3.488 2.593 -6.941 1.00 93.44 97 ASN A O 1
ATOM 819 N N . PHE A 1 98 ? 5.290 3.647 -7.748 1.00 93.69 98 PHE A N 1
ATOM 820 C CA . PHE A 1 98 ? 5.464 4.453 -6.537 1.00 93.69 98 PHE A CA 1
ATOM 821 C C . PHE A 1 98 ? 4.286 5.392 -6.255 1.00 93.69 98 PHE A C 1
ATOM 823 O O . PHE A 1 98 ? 3.968 5.623 -5.089 1.00 93.69 98 PHE A O 1
ATOM 830 N N . TYR A 1 99 ? 3.629 5.920 -7.287 1.00 90.88 99 TYR A N 1
ATOM 831 C CA . TYR A 1 99 ? 2.488 6.825 -7.140 1.00 90.88 99 TYR A CA 1
ATOM 832 C C . TYR A 1 99 ? 1.229 6.079 -6.715 1.00 90.88 99 TYR A C 1
ATOM 834 O O . TYR A 1 99 ? 0.558 6.525 -5.788 1.00 90.88 99 TYR A O 1
ATOM 842 N N . ASP A 1 100 ? 0.960 4.914 -7.304 1.00 92.88 100 ASP A N 1
ATOM 843 C CA . ASP A 1 100 ? -0.150 4.049 -6.899 1.00 92.88 100 ASP A CA 1
ATOM 844 C C . ASP A 1 100 ? 0.012 3.632 -5.429 1.00 92.88 100 ASP A C 1
ATOM 846 O O . ASP A 1 100 ? -0.929 3.704 -4.634 1.00 92.88 100 ASP A O 1
ATOM 850 N N . PHE A 1 101 ? 1.239 3.261 -5.040 1.00 95.25 101 PHE A N 1
ATOM 851 C CA . PHE A 1 101 ? 1.570 2.935 -3.657 1.00 95.25 101 PHE A CA 1
ATOM 852 C C . PHE A 1 101 ? 1.418 4.145 -2.726 1.00 95.25 101 PHE A C 1
ATOM 854 O O . PHE A 1 101 ? 0.907 4.006 -1.614 1.00 95.25 101 PHE A O 1
ATOM 861 N N . PHE A 1 102 ? 1.802 5.344 -3.177 1.00 94.62 102 PHE A N 1
ATOM 862 C CA . PHE A 1 102 ? 1.628 6.568 -2.401 1.00 94.62 102 PHE A CA 1
ATOM 863 C C . PHE A 1 102 ? 0.143 6.908 -2.181 1.00 94.62 102 PHE A C 1
ATOM 865 O O . PHE A 1 102 ? -0.268 7.126 -1.041 1.00 94.62 102 PHE A O 1
ATOM 872 N N . VAL A 1 103 ? -0.685 6.860 -3.234 1.00 93.38 103 VAL A N 1
ATOM 873 C CA . VAL A 1 103 ? -2.151 7.015 -3.142 1.00 93.38 103 VAL A CA 1
ATOM 874 C C . VAL A 1 103 ? -2.733 6.011 -2.148 1.00 93.38 103 VAL A C 1
ATOM 876 O O . VAL A 1 103 ? -3.546 6.372 -1.292 1.00 93.38 103 VAL A O 1
ATOM 879 N N . PHE A 1 104 ? -2.296 4.753 -2.231 1.00 94.88 104 PHE A N 1
ATOM 880 C CA . PHE A 1 104 ? -2.725 3.690 -1.331 1.00 94.88 104 PHE A CA 1
ATOM 881 C C . PHE A 1 104 ? -2.429 4.029 0.139 1.00 94.88 104 PHE A C 1
ATOM 883 O O . PHE A 1 104 ? -3.353 4.033 0.958 1.00 94.88 104 PHE A O 1
ATOM 890 N N . ILE A 1 105 ? -1.183 4.370 0.492 1.00 96.62 105 ILE A N 1
ATOM 891 C CA . ILE A 1 105 ? -0.832 4.653 1.893 1.00 96.62 105 ILE A CA 1
ATOM 892 C C . ILE A 1 105 ? -1.458 5.954 2.414 1.00 96.62 105 ILE A C 1
ATOM 894 O O . ILE A 1 105 ? -1.819 6.005 3.589 1.00 96.62 105 ILE A O 1
ATOM 898 N N . VAL A 1 106 ? -1.662 6.972 1.565 1.00 96.38 106 VAL A N 1
ATOM 899 C CA . VAL A 1 106 ? -2.372 8.213 1.933 1.00 96.38 106 VAL A CA 1
ATOM 900 C C . VAL A 1 106 ? -3.814 7.905 2.333 1.00 96.38 106 VAL A C 1
ATOM 902 O O . VAL A 1 106 ? -4.267 8.327 3.398 1.00 96.38 106 VAL A O 1
ATOM 905 N N . ARG A 1 107 ? -4.533 7.114 1.530 1.00 95.62 107 ARG A N 1
ATOM 906 C CA . ARG A 1 107 ? -5.927 6.744 1.823 1.00 95.62 107 ARG A CA 1
ATOM 907 C C . ARG A 1 107 ? -6.043 5.935 3.111 1.00 95.62 107 ARG A C 1
ATOM 909 O O . ARG A 1 107 ? -6.940 6.187 3.913 1.00 95.62 107 ARG A O 1
ATOM 916 N N . PHE A 1 108 ? -5.123 5.003 3.352 1.00 96.44 108 PHE A N 1
ATOM 917 C CA . PHE A 1 108 ? -5.098 4.275 4.620 1.00 96.44 108 PHE A CA 1
ATOM 918 C C . PHE A 1 108 ? -4.735 5.174 5.805 1.00 96.44 108 PHE A C 1
ATOM 920 O O . PHE A 1 108 ? -5.355 5.034 6.858 1.00 96.44 108 PHE A O 1
ATOM 927 N N . ALA A 1 109 ? -3.798 6.114 5.658 1.00 97.00 109 ALA A N 1
ATOM 928 C CA . ALA A 1 109 ? -3.477 7.067 6.718 1.00 97.00 109 ALA A CA 1
ATOM 929 C C . ALA A 1 109 ? -4.702 7.906 7.092 1.00 97.00 109 ALA A C 1
ATOM 931 O O . ALA A 1 109 ? -5.091 7.917 8.257 1.00 97.00 109 ALA A O 1
ATOM 932 N N . LEU A 1 110 ? -5.370 8.513 6.106 1.00 95.12 110 LEU A N 1
ATOM 933 C CA . LEU A 1 110 ? -6.590 9.295 6.321 1.00 95.12 110 LEU A CA 1
ATOM 934 C C . LEU A 1 110 ? -7.682 8.467 7.006 1.00 95.12 110 LEU A C 1
ATOM 936 O O . LEU A 1 110 ? -8.273 8.926 7.978 1.00 95.12 110 LEU A O 1
ATOM 940 N N . ALA A 1 111 ? -7.915 7.228 6.563 1.00 93.94 111 ALA A N 1
ATOM 941 C CA . ALA A 1 111 ? -8.902 6.354 7.193 1.00 93.94 111 ALA A CA 1
ATOM 942 C C . ALA A 1 111 ? -8.560 6.047 8.665 1.00 93.94 111 ALA A C 1
ATOM 944 O O . ALA A 1 111 ? -9.450 6.065 9.510 1.00 93.94 111 ALA A O 1
ATOM 945 N N . ASN A 1 112 ? -7.283 5.822 8.996 1.00 94.06 112 ASN A N 1
ATOM 946 C CA . ASN A 1 112 ? -6.857 5.611 10.385 1.00 94.06 112 ASN A CA 1
ATOM 947 C C . ASN A 1 112 ? -6.952 6.899 11.226 1.00 94.06 112 ASN A C 1
ATOM 949 O O . ASN A 1 112 ? -7.311 6.814 12.397 1.00 94.06 112 ASN A O 1
ATOM 953 N N . VAL A 1 113 ? -6.682 8.078 10.649 1.00 93.00 113 VAL A N 1
ATOM 954 C CA . VAL A 1 113 ? -6.867 9.377 11.328 1.00 93.00 113 VAL A CA 1
ATOM 955 C C . VAL A 1 113 ? -8.347 9.637 11.622 1.00 93.00 113 VAL A C 1
ATOM 957 O O . VAL A 1 113 ? -8.673 10.064 12.725 1.00 93.00 113 VAL A O 1
ATOM 960 N N . VAL A 1 114 ? -9.249 9.333 10.681 1.00 90.00 114 VAL A N 1
ATOM 961 C CA . VAL A 1 114 ? -10.707 9.422 10.891 1.00 90.00 114 VAL A CA 1
ATOM 962 C C . VAL A 1 114 ? -11.143 8.537 12.063 1.00 90.00 114 VAL A C 1
ATOM 964 O O . VAL A 1 114 ? -11.845 9.003 12.959 1.00 90.00 114 VAL A O 1
ATOM 967 N N . GLU A 1 115 ? -10.710 7.273 12.087 1.00 87.00 115 GLU A N 1
ATOM 968 C CA . GLU A 1 115 ? -11.025 6.358 13.192 1.00 87.00 115 GLU A CA 1
ATOM 969 C C . GLU A 1 115 ? -10.465 6.872 14.525 1.00 87.00 115 GLU A C 1
ATOM 971 O O . GLU A 1 115 ? -11.181 6.898 15.526 1.00 87.00 115 GLU A O 1
ATOM 976 N N . LEU A 1 116 ? -9.215 7.348 14.539 1.00 87.62 116 LEU A N 1
ATOM 977 C CA . LEU A 1 116 ? -8.571 7.880 15.739 1.00 87.62 116 LEU A CA 1
ATOM 978 C C . LEU A 1 116 ? -9.303 9.118 16.283 1.00 87.62 116 LEU A C 1
ATOM 980 O O . LEU A 1 116 ? -9.553 9.197 17.485 1.00 87.62 116 LEU A O 1
ATOM 984 N N . TYR A 1 117 ? -9.724 10.034 15.406 1.00 86.19 117 TYR A N 1
ATOM 985 C CA . TYR A 1 117 ? -10.537 11.193 15.777 1.00 86.19 117 TYR A CA 1
ATOM 986 C C . TYR A 1 117 ? -11.837 10.770 16.471 1.00 86.19 117 TYR A C 1
ATOM 988 O O . TYR A 1 117 ? -12.210 11.336 17.498 1.00 86.19 117 TYR A O 1
ATOM 996 N N . HIS A 1 118 ? -12.528 9.752 15.950 1.00 80.19 118 HIS A N 1
ATOM 997 C CA . HIS A 1 118 ? -13.768 9.265 16.558 1.00 80.19 118 HIS A CA 1
ATOM 998 C C . HIS A 1 118 ? -13.550 8.584 17.911 1.00 80.19 118 HIS A C 1
ATOM 1000 O O . HIS A 1 118 ? -14.406 8.716 18.785 1.00 80.19 118 HIS A O 1
ATOM 1006 N N . LEU A 1 119 ? -12.414 7.913 18.120 1.00 77.38 119 LEU A N 1
ATOM 1007 C CA . LEU A 1 119 ? -12.063 7.336 19.422 1.00 77.38 119 LEU A CA 1
ATOM 1008 C C . LEU A 1 119 ? -11.882 8.386 20.520 1.00 77.38 119 LEU A C 1
ATOM 1010 O O . LEU A 1 119 ? -12.164 8.106 21.683 1.00 77.38 119 LEU A O 1
ATOM 1014 N N . GLN A 1 120 ? -11.422 9.581 20.156 1.00 74.31 120 GLN A N 1
ATOM 1015 C CA . GLN A 1 120 ? -11.166 10.675 21.094 1.00 74.31 120 GLN A CA 1
ATOM 1016 C C . GLN A 1 120 ? -12.442 11.428 21.495 1.00 74.31 120 GLN A C 1
ATOM 1018 O O . GLN A 1 120 ? -12.422 12.200 22.455 1.00 74.31 120 GLN A O 1
ATOM 1023 N N . GLN A 1 121 ? -13.564 11.215 20.795 1.00 71.75 121 GLN A N 1
ATOM 1024 C CA . GLN A 1 121 ? -14.807 11.918 21.099 1.00 71.75 121 GLN A CA 1
ATOM 1025 C C . GLN A 1 121 ? -15.494 11.338 22.350 1.00 71.75 121 GLN A C 1
ATOM 1027 O O . GLN A 1 121 ? -15.763 10.132 22.410 1.00 71.75 121 GLN A O 1
ATOM 1032 N N . PRO A 1 122 ? -15.866 12.183 23.333 1.00 58.00 122 PRO A N 1
ATOM 1033 C CA . PRO A 1 122 ? -16.409 11.740 24.621 1.00 58.00 122 PRO A CA 1
ATOM 1034 C C . PRO A 1 122 ? -17.743 10.980 24.511 1.00 58.00 122 PRO A C 1
ATOM 1036 O O . PRO A 1 122 ? -18.085 10.210 25.404 1.00 58.00 122 PRO A O 1
ATOM 1039 N N . GLU A 1 123 ? -18.483 11.147 23.411 1.00 54.72 123 GLU A N 1
ATOM 1040 C CA . GLU A 1 123 ? -19.758 10.459 23.155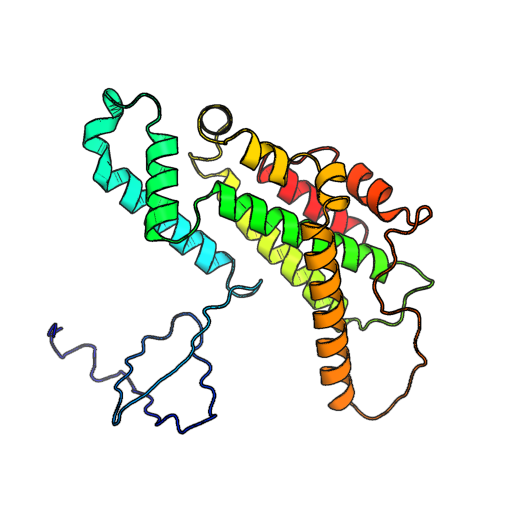 1.00 54.72 123 GLU A CA 1
ATOM 1041 C C . GLU A 1 123 ? -19.593 9.034 22.588 1.00 54.72 123 GLU A C 1
ATOM 1043 O O . GLU A 1 123 ? -20.533 8.238 22.634 1.00 54.72 123 GLU A O 1
ATOM 1048 N N . VAL A 1 124 ? -18.406 8.692 22.067 1.00 53.19 124 VAL A N 1
ATOM 1049 C CA . VAL A 1 124 ? -18.136 7.445 21.318 1.00 53.19 124 VAL A CA 1
ATOM 1050 C C . VAL A 1 124 ? -17.179 6.508 22.068 1.00 53.19 124 VAL A C 1
ATOM 1052 O O . VAL A 1 124 ? -16.941 5.396 21.600 1.00 53.19 124 VAL A O 1
ATOM 1055 N N . ALA A 1 125 ? -16.701 6.900 23.260 1.00 51.59 125 ALA A N 1
ATOM 1056 C CA . ALA A 1 125 ? -15.711 6.221 24.113 1.00 51.59 125 ALA A CA 1
ATOM 1057 C C . ALA A 1 125 ? -16.116 4.799 24.590 1.00 51.59 125 ALA A C 1
ATOM 1059 O O . ALA A 1 125 ? -16.276 4.515 25.775 1.00 51.59 125 ALA A O 1
ATOM 1060 N N . THR A 1 126 ? -16.300 3.883 23.642 1.00 53.16 126 THR A N 1
ATOM 1061 C CA . THR A 1 126 ? -16.719 2.484 23.816 1.00 53.16 126 THR A CA 1
ATOM 1062 C C . THR A 1 126 ? -15.759 1.498 23.142 1.00 53.16 126 THR A C 1
ATOM 1064 O O . THR A 1 126 ? -15.927 0.279 23.283 1.00 53.16 126 THR A O 1
ATOM 1067 N N . LEU A 1 127 ? -14.741 2.004 22.437 1.00 56.25 127 LEU A N 1
ATOM 1068 C CA . LEU A 1 127 ? -13.678 1.203 21.837 1.00 56.25 127 LEU A CA 1
ATOM 1069 C C . LEU A 1 127 ? -12.477 1.056 22.778 1.00 56.25 127 LEU A C 1
ATOM 1071 O O . LEU A 1 127 ? -12.178 1.925 23.594 1.00 56.25 127 LEU A O 1
ATOM 1075 N N . SER A 1 128 ? -11.831 -0.103 22.672 1.00 66.19 128 SER A N 1
ATOM 1076 C CA . SER A 1 128 ? -10.753 -0.561 23.546 1.00 66.19 128 SER A CA 1
ATOM 1077 C C . SER A 1 128 ? -9.437 0.181 23.301 1.00 66.19 128 SER A C 1
ATOM 1079 O O . SER A 1 128 ? -9.120 0.569 22.175 1.00 66.19 128 SER A O 1
ATOM 1081 N N . THR A 1 129 ? -8.626 0.314 24.355 1.00 74.00 129 THR A N 1
ATOM 1082 C CA . THR A 1 129 ? -7.234 0.790 24.286 1.00 74.00 129 THR A CA 1
ATOM 1083 C C . THR A 1 129 ? -6.423 0.010 23.242 1.00 74.00 129 THR A C 1
ATOM 1085 O O . THR A 1 129 ? -5.575 0.576 22.556 1.00 74.00 129 THR A O 1
ATOM 1088 N N . GLU A 1 130 ? -6.726 -1.275 23.050 1.00 79.19 130 GLU A N 1
ATOM 1089 C CA . GLU A 1 130 ? -6.147 -2.116 22.004 1.00 79.19 130 GLU A CA 1
ATOM 1090 C C . GLU A 1 130 ? -6.420 -1.606 20.576 1.00 79.19 130 GLU A C 1
ATOM 1092 O O . GLU A 1 130 ? -5.510 -1.622 19.746 1.00 79.19 130 GLU A O 1
ATOM 1097 N N . THR A 1 131 ? -7.621 -1.099 20.275 1.00 82.62 131 THR A N 1
ATOM 1098 C CA . THR A 1 131 ? -7.905 -0.543 18.938 1.00 82.62 131 THR A CA 1
ATOM 1099 C C . THR A 1 131 ? -7.102 0.728 18.684 1.00 82.62 131 THR A C 1
ATOM 1101 O O . THR A 1 131 ? -6.502 0.868 17.619 1.00 82.62 131 THR A O 1
ATOM 1104 N N . ALA A 1 132 ? -7.012 1.615 19.680 1.00 85.44 132 ALA A N 1
ATOM 1105 C CA . ALA A 1 132 ? -6.174 2.809 19.589 1.00 85.44 132 ALA A CA 1
ATOM 1106 C C . ALA A 1 132 ? -4.704 2.441 19.313 1.00 85.44 132 ALA A C 1
ATOM 1108 O O . ALA A 1 132 ? -4.085 3.016 18.420 1.00 85.44 132 ALA A O 1
ATOM 1109 N N . HIS A 1 133 ? -4.167 1.418 19.992 1.00 88.88 133 HIS A N 1
ATOM 1110 C CA . HIS A 1 133 ? -2.814 0.924 19.720 1.00 88.88 133 HIS A CA 1
ATOM 1111 C C . HIS A 1 133 ? -2.631 0.448 18.274 1.00 88.88 133 HIS A C 1
ATOM 1113 O O . HIS A 1 133 ? -1.604 0.745 17.664 1.00 88.88 133 HIS A O 1
ATOM 1119 N N . HIS A 1 134 ? -3.607 -0.264 17.703 1.00 90.50 134 HIS A N 1
ATOM 1120 C CA . HIS A 1 134 ? -3.531 -0.702 16.309 1.00 90.50 134 HIS A CA 1
ATOM 1121 C C . HIS A 1 134 ? -3.556 0.471 15.320 1.00 90.50 134 HIS A C 1
ATOM 1123 O O . HIS A 1 134 ? -2.768 0.473 14.376 1.00 90.50 134 HIS A O 1
ATOM 1129 N N . LEU A 1 135 ? -4.413 1.473 15.539 1.00 92.12 135 LEU A N 1
ATOM 1130 C CA . LEU A 1 135 ? -4.474 2.666 14.686 1.00 92.12 135 LEU A CA 1
ATOM 1131 C C . LEU A 1 135 ? -3.164 3.460 14.741 1.00 92.12 135 LEU A C 1
ATOM 1133 O O . LEU A 1 135 ? -2.604 3.804 13.701 1.00 92.12 135 LEU A O 1
ATOM 1137 N N . VAL A 1 136 ? -2.629 3.685 15.945 1.00 94.12 136 VAL A N 1
ATOM 1138 C CA . VAL A 1 136 ? -1.337 4.361 16.134 1.00 94.12 136 VAL A CA 1
ATOM 1139 C C . VAL A 1 136 ? -0.213 3.576 15.459 1.00 94.12 136 VAL A C 1
ATOM 1141 O O . VAL A 1 136 ? 0.611 4.163 14.761 1.00 94.12 136 VAL A O 1
ATOM 1144 N N . TYR A 1 137 ? -0.191 2.247 15.597 1.00 95.94 137 TYR A N 1
ATOM 1145 C CA . TYR A 1 137 ? 0.810 1.409 14.934 1.00 95.94 137 TYR A CA 1
ATOM 1146 C C . TYR A 1 137 ? 0.724 1.499 13.404 1.00 95.94 137 TYR A C 1
ATOM 1148 O O . TYR A 1 137 ? 1.754 1.628 12.738 1.00 95.94 137 TYR A O 1
ATOM 1156 N N . ASN A 1 138 ? -0.487 1.483 12.840 1.00 96.62 138 ASN A N 1
ATOM 1157 C CA . ASN A 1 138 ? -0.691 1.660 11.404 1.00 96.62 138 ASN A CA 1
ATOM 1158 C C . ASN A 1 138 ? -0.143 3.003 10.920 1.00 96.62 138 ASN A C 1
ATOM 1160 O O . ASN A 1 138 ? 0.625 3.040 9.959 1.00 96.62 138 ASN A O 1
ATOM 1164 N N . LEU A 1 139 ? -0.500 4.088 11.611 1.00 97.81 139 LEU A N 1
ATOM 1165 C CA . LEU A 1 139 ? -0.037 5.436 11.295 1.00 97.81 139 LEU A CA 1
ATOM 1166 C C . LEU A 1 139 ? 1.489 5.535 11.385 1.00 97.81 139 LEU A C 1
ATOM 1168 O O . LEU A 1 1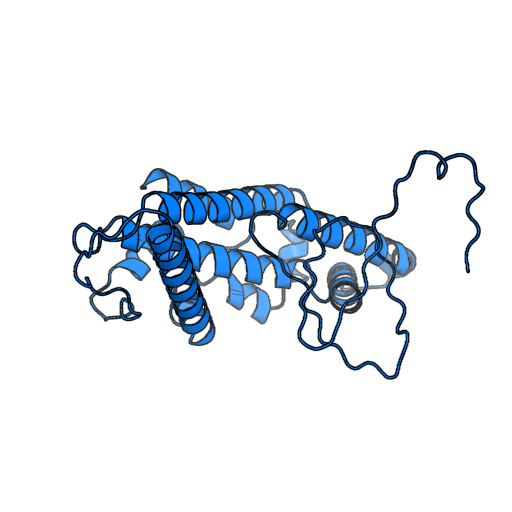39 ? 2.124 6.020 10.453 1.00 97.81 139 LEU A O 1
ATOM 1172 N N . MET A 1 140 ? 2.098 4.993 12.440 1.00 98.19 140 MET A N 1
ATOM 1173 C CA . MET A 1 140 ? 3.555 4.966 12.595 1.00 98.19 140 MET A CA 1
ATOM 1174 C C . MET A 1 140 ? 4.252 4.152 11.501 1.00 98.19 140 MET A C 1
ATOM 1176 O O . MET A 1 140 ? 5.308 4.555 11.012 1.00 98.19 140 MET A O 1
ATOM 1180 N N . SER A 1 141 ? 3.674 3.023 11.082 1.00 98.31 141 SER A N 1
ATOM 1181 C CA . SER A 1 141 ? 4.218 2.227 9.978 1.00 98.31 141 SER A CA 1
ATOM 1182 C C . SER A 1 141 ? 4.178 2.998 8.656 1.00 98.31 141 SER A C 1
ATOM 1184 O O . SER A 1 141 ? 5.195 3.082 7.962 1.00 98.31 141 SER A O 1
ATOM 1186 N N . ILE A 1 142 ? 3.047 3.646 8.350 1.00 98.50 142 ILE A N 1
ATOM 1187 C CA . ILE A 1 142 ? 2.901 4.493 7.158 1.00 98.50 142 ILE A CA 1
ATOM 1188 C C . ILE A 1 142 ? 3.880 5.667 7.207 1.00 98.50 142 ILE A C 1
ATOM 1190 O O . ILE A 1 142 ? 4.599 5.894 6.237 1.00 98.50 142 ILE A O 1
ATOM 1194 N N . ARG A 1 143 ? 3.976 6.365 8.343 1.00 98.00 143 ARG A N 1
ATOM 1195 C CA . ARG A 1 143 ? 4.921 7.467 8.565 1.00 98.00 143 ARG A CA 1
ATOM 1196 C C . ARG A 1 143 ? 6.363 7.044 8.287 1.00 98.00 143 ARG A C 1
ATOM 1198 O O . ARG A 1 143 ? 7.099 7.748 7.603 1.00 98.00 143 ARG A O 1
ATOM 1205 N N . ASN A 1 144 ? 6.773 5.884 8.799 1.00 97.75 144 ASN A N 1
ATOM 1206 C CA . ASN A 1 144 ? 8.129 5.371 8.607 1.00 97.75 144 ASN A CA 1
ATOM 1207 C C . ASN A 1 144 ? 8.428 5.053 7.138 1.00 97.75 144 ASN A C 1
ATOM 1209 O O . ASN A 1 144 ? 9.556 5.248 6.690 1.00 97.75 144 ASN A O 1
ATOM 1213 N N . VAL A 1 145 ? 7.439 4.564 6.390 1.00 97.56 145 VAL A N 1
ATOM 1214 C CA . VAL A 1 145 ? 7.573 4.333 4.948 1.00 97.56 145 VAL A CA 1
ATOM 1215 C C . VAL A 1 145 ? 7.601 5.653 4.183 1.00 97.56 145 VAL A C 1
ATOM 1217 O O . VAL A 1 145 ? 8.531 5.870 3.413 1.00 97.56 145 VAL A O 1
ATOM 1220 N N . ALA A 1 146 ? 6.678 6.575 4.462 1.00 96.25 146 ALA A N 1
ATOM 1221 C CA . ALA A 1 146 ? 6.646 7.903 3.851 1.00 96.25 146 ALA A CA 1
ATOM 1222 C C . ALA A 1 146 ? 7.977 8.650 4.044 1.00 96.25 146 ALA A C 1
ATOM 1224 O O . ALA A 1 146 ? 8.534 9.181 3.088 1.00 96.25 146 ALA A O 1
ATOM 1225 N N . SER A 1 147 ? 8.565 8.581 5.243 1.00 95.50 147 SER A N 1
ATOM 1226 C CA . SER A 1 147 ? 9.881 9.159 5.538 1.00 95.50 147 SER A CA 1
ATOM 1227 C C . SER A 1 147 ? 11.037 8.547 4.735 1.00 95.50 147 SER A C 1
ATOM 1229 O O . SER A 1 147 ? 12.078 9.187 4.633 1.00 95.50 147 SER A O 1
ATOM 1231 N N . LYS A 1 148 ? 10.911 7.324 4.207 1.00 93.81 148 LYS A N 1
ATOM 1232 C CA . LYS A 1 148 ? 11.904 6.729 3.291 1.00 93.81 148 LYS A CA 1
ATOM 1233 C C . LYS A 1 148 ? 11.660 7.142 1.841 1.00 93.81 148 LYS A C 1
ATOM 1235 O O . LYS A 1 148 ? 12.595 7.205 1.049 1.00 93.81 148 LYS A O 1
ATOM 1240 N N . MET A 1 149 ? 10.409 7.421 1.484 1.00 93.38 149 MET A N 1
ATOM 1241 C CA . MET A 1 149 ? 10.046 7.875 0.141 1.00 93.38 149 MET A CA 1
ATOM 1242 C C . MET A 1 149 ? 10.600 9.278 -0.147 1.00 93.38 149 MET A C 1
ATOM 1244 O O . MET A 1 149 ? 10.960 9.553 -1.287 1.00 93.38 149 MET A O 1
ATOM 1248 N N . THR A 1 150 ? 10.757 10.133 0.873 1.00 88.69 150 THR A N 1
ATOM 1249 C CA . THR A 1 150 ? 11.329 11.491 0.734 1.00 88.69 150 THR A CA 1
ATOM 1250 C C . THR A 1 150 ? 12.744 11.500 0.145 1.00 88.69 150 THR A C 1
ATOM 1252 O O . THR A 1 150 ? 13.116 12.427 -0.567 1.00 88.69 150 THR A O 1
ATOM 1255 N N . THR A 1 151 ? 13.545 10.459 0.398 1.00 85.81 151 THR A N 1
ATOM 1256 C CA . THR A 1 151 ? 14.925 10.354 -0.103 1.00 85.81 151 THR A CA 1
ATOM 1257 C C . THR A 1 151 ? 15.025 9.696 -1.480 1.00 85.81 151 THR A C 1
ATOM 1259 O O . THR A 1 151 ? 16.128 9.436 -1.951 1.00 85.81 151 THR A O 1
ATOM 1262 N N . THR A 1 152 ? 13.898 9.367 -2.114 1.00 85.25 152 THR A N 1
ATOM 1263 C CA . THR A 1 152 ? 13.864 8.647 -3.394 1.00 85.25 152 THR A CA 1
ATOM 1264 C C . THR A 1 152 ? 13.780 9.624 -4.565 1.00 85.25 152 THR A C 1
ATOM 1266 O O . THR A 1 152 ? 12.920 10.502 -4.582 1.00 85.25 152 THR A O 1
ATOM 1269 N N . GLU A 1 153 ? 14.631 9.441 -5.581 1.00 78.38 153 GLU A N 1
ATOM 1270 C CA . GLU A 1 153 ? 14.730 10.329 -6.755 1.00 78.38 153 GLU A CA 1
ATOM 1271 C C . GLU A 1 153 ? 13.383 10.568 -7.457 1.00 78.38 153 GLU A C 1
ATOM 1273 O O . GLU A 1 153 ? 13.090 11.692 -7.868 1.00 78.38 153 GLU A O 1
ATOM 1278 N N . ALA A 1 154 ? 12.531 9.543 -7.539 1.00 74.69 154 ALA A N 1
ATOM 1279 C CA . ALA A 1 154 ? 11.197 9.614 -8.144 1.00 74.69 154 ALA A CA 1
ATOM 1280 C C . ALA A 1 154 ? 10.235 10.599 -7.445 1.00 74.69 154 ALA A C 1
ATOM 1282 O O . ALA A 1 154 ? 9.230 11.011 -8.026 1.00 74.69 154 ALA A O 1
ATOM 1283 N N . PHE A 1 155 ? 10.542 10.989 -6.202 1.00 75.00 155 PHE A N 1
ATOM 1284 C CA . PHE A 1 155 ? 9.792 11.964 -5.410 1.00 75.00 155 PHE A CA 1
ATOM 1285 C C . PHE A 1 155 ? 10.522 13.309 -5.270 1.00 75.00 155 PHE A C 1
ATOM 1287 O O . PHE A 1 155 ? 10.123 14.122 -4.438 1.00 75.00 155 PHE A O 1
ATOM 1294 N N . THR A 1 156 ? 11.549 13.592 -6.071 1.00 74.00 156 THR A N 1
ATOM 1295 C CA . THR A 1 156 ? 12.131 14.944 -6.162 1.00 74.00 156 THR A CA 1
ATOM 1296 C C . THR A 1 156 ? 11.188 15.903 -6.892 1.00 74.00 156 THR A C 1
ATOM 1298 O O . THR A 1 156 ? 10.365 15.476 -7.698 1.00 74.00 156 THR A O 1
ATOM 1301 N N . THR A 1 157 ? 11.286 17.209 -6.624 1.00 63.62 157 THR A N 1
ATOM 1302 C CA . THR A 1 157 ? 10.394 18.231 -7.208 1.00 63.62 157 THR A CA 1
ATOM 1303 C C . THR A 1 157 ? 10.376 18.215 -8.739 1.00 63.62 157 THR A C 1
ATOM 1305 O O . THR A 1 157 ? 9.314 18.392 -9.330 1.00 63.62 157 THR A O 1
ATOM 1308 N N . GLU A 1 158 ? 11.523 17.962 -9.374 1.00 62.34 158 GLU A N 1
ATOM 1309 C CA . GLU A 1 158 ? 11.653 17.877 -10.836 1.00 62.34 158 GLU A CA 1
ATOM 1310 C C . GLU A 1 158 ? 10.889 16.670 -11.397 1.00 62.34 158 GLU A C 1
ATOM 1312 O O . GLU A 1 158 ? 10.087 16.819 -12.316 1.00 62.34 158 GLU A O 1
ATOM 1317 N N . ASN A 1 159 ? 11.035 15.497 -10.775 1.00 63.66 159 ASN A N 1
ATOM 1318 C CA . ASN A 1 159 ? 10.340 14.286 -11.213 1.00 63.66 159 ASN A CA 1
ATOM 1319 C C . ASN A 1 159 ? 8.844 14.313 -10.853 1.00 63.66 159 ASN A C 1
ATOM 1321 O O . ASN A 1 159 ? 8.011 13.934 -11.669 1.00 63.66 159 ASN A O 1
ATOM 1325 N N . ARG A 1 160 ? 8.456 14.870 -9.693 1.00 60.81 160 ARG A N 1
ATOM 1326 C CA . ARG A 1 160 ? 7.041 15.008 -9.282 1.00 60.81 160 ARG A CA 1
ATOM 1327 C C . ARG A 1 160 ? 6.196 15.821 -10.261 1.00 60.81 160 ARG A C 1
ATOM 1329 O O . ARG A 1 160 ? 4.978 15.637 -10.286 1.00 60.81 160 ARG A O 1
ATOM 1336 N N . LEU A 1 161 ? 6.785 16.766 -10.996 1.00 50.84 161 LEU A N 1
ATOM 1337 C CA . LEU A 1 161 ? 6.056 17.561 -11.987 1.00 50.84 161 LEU A CA 1
ATOM 1338 C C . LEU A 1 161 ? 5.867 16.822 -13.318 1.00 50.84 161 LEU A C 1
ATOM 1340 O O . LEU A 1 161 ? 4.872 17.074 -13.990 1.00 50.84 161 LEU A O 1
ATOM 1344 N N . CYS A 1 162 ? 6.786 15.924 -13.678 1.00 50.34 162 CYS A N 1
ATOM 1345 C CA . CYS A 1 162 ? 6.843 15.319 -15.010 1.00 50.34 162 CYS A CA 1
ATOM 1346 C C . CYS A 1 162 ? 6.172 13.938 -15.102 1.00 50.34 162 CYS A C 1
ATOM 1348 O O . CYS A 1 162 ? 5.615 13.619 -16.147 1.00 50.34 162 CYS A O 1
ATOM 1350 N N . SER A 1 163 ? 6.182 13.130 -14.036 1.00 58.56 163 SER A N 1
ATOM 1351 C CA . SER A 1 163 ? 5.766 11.713 -14.098 1.00 58.56 163 SER A CA 1
ATOM 1352 C C . SER A 1 163 ? 4.482 11.371 -13.330 1.00 58.56 163 SER A C 1
ATOM 1354 O O . SER A 1 163 ? 3.947 10.272 -13.489 1.00 58.56 163 SER A O 1
ATOM 1356 N N . VAL A 1 164 ? 3.953 12.285 -12.508 1.00 66.69 164 VAL A N 1
ATOM 1357 C CA . VAL A 1 164 ? 2.671 12.086 -11.809 1.00 66.69 164 VAL A CA 1
ATOM 1358 C C . VAL A 1 164 ? 1.535 12.543 -12.719 1.00 66.69 164 VAL A C 1
ATOM 1360 O O . VAL A 1 164 ? 1.419 13.739 -12.994 1.00 66.69 164 VAL A O 1
ATOM 1363 N N . SER A 1 165 ? 0.676 11.616 -13.154 1.00 71.50 165 SER A N 1
ATOM 1364 C CA . SER A 1 165 ? -0.546 11.971 -13.888 1.00 71.50 165 SER A CA 1
ATOM 1365 C C . SER A 1 165 ? -1.426 12.918 -13.063 1.00 71.50 165 SER A C 1
ATOM 1367 O O . SER A 1 165 ? -1.431 12.861 -11.831 1.00 71.50 165 SER A O 1
ATOM 1369 N N . GLU A 1 166 ? -2.199 13.785 -13.725 1.00 74.06 166 GLU A N 1
ATOM 1370 C CA . GLU A 1 166 ? -3.183 14.642 -13.039 1.00 74.06 166 GLU A CA 1
ATOM 1371 C C . GLU A 1 166 ? -4.155 13.808 -12.186 1.00 74.06 166 GLU A C 1
ATOM 1373 O O . GLU A 1 166 ? -4.484 14.185 -11.058 1.00 74.06 166 GLU A O 1
ATOM 1378 N N . ASP A 1 167 ? -4.521 12.622 -12.678 1.00 73.19 167 ASP A N 1
ATOM 1379 C CA . ASP A 1 167 ? -5.335 11.643 -11.958 1.00 73.19 167 ASP A CA 1
ATOM 1380 C C . ASP A 1 167 ? -4.663 11.187 -10.656 1.00 73.19 167 ASP A C 1
ATOM 1382 O O . ASP A 1 167 ? -5.278 11.238 -9.594 1.00 73.19 167 ASP A O 1
ATOM 1386 N N . ASN A 1 168 ? -3.381 10.808 -10.690 1.00 75.31 168 ASN A N 1
ATOM 1387 C CA . ASN A 1 168 ? -2.673 10.382 -9.483 1.00 75.31 168 ASN A CA 1
ATOM 1388 C C . ASN A 1 168 ? -2.494 11.540 -8.501 1.00 75.31 168 ASN A C 1
ATOM 1390 O O . ASN A 1 168 ? -2.726 11.359 -7.309 1.00 75.31 168 ASN A O 1
ATOM 1394 N N . ARG A 1 169 ? -2.139 12.736 -8.986 1.00 77.25 169 ARG A N 1
ATOM 1395 C CA . ARG A 1 169 ? -1.983 13.929 -8.141 1.00 77.25 169 ARG A CA 1
ATOM 1396 C C . ARG A 1 169 ? -3.283 14.266 -7.414 1.00 77.25 169 ARG A C 1
ATOM 1398 O O . ARG A 1 169 ? -3.278 14.443 -6.198 1.00 77.25 169 ARG A O 1
ATOM 1405 N N . SER A 1 170 ? -4.396 14.310 -8.145 1.00 76.25 170 SER A N 1
ATOM 1406 C CA . SER A 1 170 ? -5.711 14.581 -7.557 1.00 76.25 170 SER A CA 1
ATOM 1407 C C . SER A 1 170 ? -6.153 13.479 -6.588 1.00 76.25 170 SER A C 1
ATOM 1409 O O . SER A 1 170 ? -6.754 13.785 -5.560 1.00 76.25 170 SER A O 1
ATOM 1411 N N . ALA A 1 171 ? -5.786 12.219 -6.848 1.00 81.00 171 ALA A N 1
ATOM 1412 C CA . ALA A 1 171 ? -6.166 11.074 -6.023 1.00 81.00 171 ALA A CA 1
ATOM 1413 C C . ALA A 1 171 ? -5.553 11.056 -4.612 1.00 81.00 171 ALA A C 1
ATOM 1415 O O . ALA A 1 171 ? -6.062 10.309 -3.765 1.00 81.00 171 ALA A O 1
ATOM 1416 N N . PHE A 1 172 ? -4.482 11.824 -4.360 1.00 82.50 172 PHE A N 1
ATOM 1417 C CA . PHE A 1 172 ? -3.862 11.943 -3.035 1.00 82.50 172 PHE A CA 1
ATOM 1418 C C . PHE A 1 172 ? -3.782 13.370 -2.474 1.00 82.50 172 PHE A C 1
ATOM 1420 O O . PHE A 1 172 ? -3.689 13.485 -1.253 1.00 82.50 172 PHE A O 1
ATOM 1427 N N . SER A 1 173 ? -3.812 14.438 -3.287 1.00 85.31 173 SER A N 1
ATOM 1428 C CA . SER A 1 173 ? -3.525 15.783 -2.762 1.00 85.31 173 SER A CA 1
ATOM 1429 C C . SER A 1 173 ? -4.728 16.479 -2.126 1.00 85.31 173 SER A C 1
ATOM 1431 O O . SER A 1 173 ? -4.598 17.002 -1.020 1.00 85.31 173 SER A O 1
ATOM 1433 N N . ASN A 1 174 ? -5.911 16.426 -2.746 1.00 87.75 174 ASN A N 1
ATOM 1434 C CA . ASN A 1 174 ? -7.100 17.116 -2.243 1.00 87.75 174 ASN A CA 1
ATOM 1435 C C . ASN A 1 174 ? -7.833 16.281 -1.184 1.00 87.75 174 ASN A C 1
ATOM 1437 O O . ASN A 1 174 ? -8.721 15.483 -1.494 1.00 87.75 174 ASN A O 1
ATOM 1441 N N . ILE A 1 175 ? -7.481 16.490 0.086 1.00 87.25 175 ILE A N 1
ATOM 1442 C CA . ILE A 1 175 ? -8.039 15.730 1.212 1.00 87.25 175 ILE A CA 1
ATOM 1443 C C . ILE A 1 175 ? -9.562 15.827 1.254 1.00 87.25 175 ILE A C 1
ATOM 1445 O O . ILE A 1 175 ? -10.234 14.806 1.388 1.00 87.25 175 ILE A O 1
ATOM 1449 N N . LYS A 1 176 ? -10.126 17.030 1.109 1.00 86.25 176 LYS A N 1
ATOM 1450 C CA . LYS A 1 176 ? -11.578 17.220 1.167 1.00 86.25 176 LYS A CA 1
ATOM 1451 C C . LYS A 1 176 ? -12.289 16.378 0.108 1.00 86.25 176 LYS A C 1
ATOM 1453 O O . LYS A 1 176 ? -13.245 15.676 0.426 1.00 86.25 176 LYS A O 1
ATOM 1458 N N . GLN A 1 177 ? -11.782 16.404 -1.122 1.00 88.38 177 GLN A N 1
ATOM 1459 C CA . GLN A 1 177 ? -12.309 15.585 -2.208 1.00 88.38 177 GLN A CA 1
ATOM 1460 C C . GLN A 1 177 ? -12.197 14.090 -1.883 1.00 88.38 177 GLN A C 1
ATOM 1462 O O . GLN A 1 177 ? -13.195 13.382 -1.992 1.00 88.38 177 GLN A O 1
ATOM 1467 N N . ILE A 1 178 ? -11.037 13.622 -1.406 1.00 90.38 178 ILE A N 1
ATOM 1468 C CA . ILE A 1 178 ? -10.822 12.214 -1.027 1.00 90.38 178 ILE A CA 1
ATOM 1469 C C . ILE A 1 178 ? -11.830 11.769 0.035 1.00 90.38 178 ILE A C 1
ATOM 1471 O O . ILE A 1 178 ? -12.432 10.707 -0.102 1.00 90.38 178 ILE A O 1
ATOM 1475 N N . LEU A 1 179 ? -12.049 12.575 1.078 1.00 87.44 179 LEU A N 1
ATOM 1476 C CA . LEU A 1 179 ? -13.000 12.265 2.151 1.00 87.44 179 LEU A CA 1
ATOM 1477 C C . LEU A 1 179 ? -14.453 12.197 1.644 1.00 87.44 179 LEU A C 1
ATOM 1479 O O . LEU A 1 179 ? -15.284 11.482 2.213 1.00 87.44 179 LEU A O 1
ATOM 1483 N N . GLU A 1 180 ? -14.771 12.919 0.569 1.00 86.81 180 GLU A N 1
ATOM 1484 C CA . 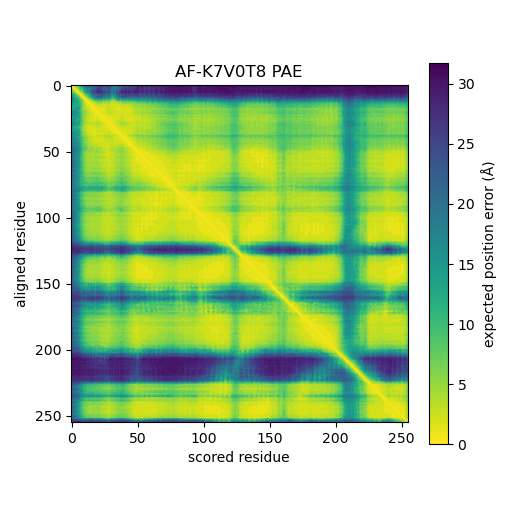GLU A 1 180 ? -16.093 12.922 -0.050 1.00 86.81 180 GLU A CA 1
ATOM 1485 C C . GLU A 1 180 ? -16.322 11.729 -0.998 1.00 86.81 180 GLU A C 1
ATOM 1487 O O . GLU A 1 180 ? -17.477 11.313 -1.145 1.00 86.81 180 GLU A O 1
ATOM 1492 N N . GLU A 1 181 ? -15.266 11.132 -1.565 1.00 89.88 181 GLU A N 1
ATOM 1493 C CA . GLU A 1 181 ? -15.338 10.020 -2.525 1.00 89.88 181 GLU A CA 1
ATOM 1494 C C . GLU A 1 181 ? -16.036 8.763 -1.977 1.00 89.88 181 GLU A C 1
ATOM 1496 O O . GLU A 1 181 ? -15.723 8.254 -0.900 1.00 89.88 181 GLU A O 1
ATOM 1501 N N . GLU A 1 182 ? -16.914 8.153 -2.781 1.00 89.81 182 GLU A N 1
ATOM 1502 C CA . GLU A 1 182 ? -17.596 6.899 -2.423 1.00 89.81 182 GLU A CA 1
ATOM 1503 C C . GLU A 1 182 ? -16.614 5.747 -2.136 1.00 89.81 182 GLU A C 1
ATOM 1505 O O . GLU A 1 182 ? -16.815 4.955 -1.209 1.00 89.81 182 GLU A O 1
ATOM 1510 N N . SER A 1 183 ? -15.523 5.670 -2.902 1.00 91.31 183 SER A N 1
ATOM 1511 C CA . SER A 1 183 ? -14.476 4.656 -2.744 1.00 91.31 183 SER A CA 1
ATOM 1512 C C . SER A 1 183 ? -13.795 4.752 -1.372 1.00 91.31 183 SER A C 1
ATOM 1514 O O . SER A 1 183 ? -13.612 3.729 -0.706 1.00 91.31 183 SER A O 1
ATOM 1516 N N . PHE A 1 184 ? -13.484 5.971 -0.920 1.00 91.81 184 PHE A N 1
ATOM 1517 C CA . PHE A 1 184 ? -12.896 6.237 0.388 1.00 91.81 184 PHE A CA 1
ATOM 1518 C C . PHE A 1 184 ? -13.893 5.959 1.511 1.00 91.81 184 PHE A C 1
ATOM 1520 O O . PHE A 1 184 ? -13.563 5.258 2.464 1.00 91.81 184 PHE A O 1
ATOM 1527 N N . ARG A 1 185 ? -15.153 6.389 1.365 1.00 88.50 185 ARG A N 1
ATOM 1528 C CA . ARG A 1 185 ? -16.215 6.051 2.328 1.00 88.50 185 ARG A CA 1
ATOM 1529 C C . ARG A 1 185 ? -16.319 4.543 2.525 1.00 88.50 185 ARG A C 1
ATOM 1531 O O . ARG A 1 185 ? -16.410 4.066 3.654 1.00 88.50 185 ARG A O 1
ATOM 1538 N N . ARG A 1 186 ? -16.264 3.770 1.436 1.00 90.25 186 ARG A N 1
ATOM 1539 C CA . ARG A 1 186 ? -16.274 2.302 1.490 1.00 90.25 186 ARG A CA 1
ATOM 1540 C C . ARG A 1 186 ? -15.045 1.729 2.194 1.00 90.25 186 ARG A C 1
ATOM 1542 O O . ARG A 1 186 ? -15.200 0.774 2.959 1.00 90.25 186 ARG A O 1
ATOM 1549 N N . LEU A 1 187 ? -13.863 2.303 1.969 1.00 91.44 187 LEU A N 1
ATOM 1550 C CA . LEU A 1 187 ? -12.643 1.946 2.694 1.00 91.44 187 LEU A CA 1
ATOM 1551 C C . LEU A 1 187 ? -12.820 2.172 4.200 1.00 91.44 187 LEU A C 1
ATOM 1553 O O . LEU A 1 187 ? -12.677 1.218 4.962 1.00 91.44 187 LEU A O 1
ATOM 1557 N N . SER A 1 188 ? -13.210 3.379 4.620 1.00 89.31 188 SER A N 1
ATOM 1558 C CA . SER A 1 188 ? -13.432 3.709 6.033 1.00 89.31 188 SER A CA 1
ATOM 1559 C C . SER A 1 188 ? -14.458 2.776 6.670 1.00 89.31 188 SER A C 1
ATOM 1561 O O . SER A 1 188 ? -14.164 2.155 7.682 1.00 89.31 188 SER A O 1
ATOM 1563 N N . MET A 1 189 ? -15.612 2.556 6.026 1.00 84.88 189 MET A N 1
ATOM 1564 C CA . MET A 1 189 ? -16.633 1.620 6.520 1.00 84.88 189 MET A CA 1
ATOM 1565 C C . MET A 1 189 ? -16.107 0.196 6.720 1.00 84.88 189 MET A C 1
ATOM 1567 O O . MET A 1 189 ? -16.526 -0.503 7.643 1.00 84.88 189 MET A O 1
ATOM 1571 N N . THR A 1 190 ? -15.244 -0.265 5.816 1.00 89.81 190 THR A N 1
ATOM 1572 C CA . THR A 1 190 ? -14.648 -1.601 5.897 1.00 89.81 190 THR A CA 1
ATOM 1573 C C . THR A 1 190 ? -13.641 -1.667 7.040 1.00 89.81 190 THR A C 1
ATOM 1575 O O . THR A 1 190 ? -13.644 -2.640 7.793 1.00 89.81 190 THR A O 1
ATOM 1578 N N . LEU A 1 191 ? -12.843 -0.611 7.218 1.00 88.44 191 LEU A N 1
ATOM 1579 C CA . LEU A 1 191 ? -11.879 -0.486 8.306 1.00 88.44 191 LEU A CA 1
ATOM 1580 C C . LEU A 1 191 ? -12.571 -0.473 9.678 1.00 88.44 191 LEU A C 1
ATOM 1582 O O . LEU A 1 191 ? -12.205 -1.278 10.535 1.00 88.44 191 LEU A O 1
ATOM 1586 N N . SER A 1 192 ? -13.617 0.343 9.873 1.00 84.00 192 SER A N 1
ATOM 1587 C CA . SER A 1 192 ? -14.346 0.388 11.152 1.00 84.00 192 SER A CA 1
ATOM 1588 C C . SER A 1 192 ? -14.951 -0.976 11.494 1.00 84.00 192 SER A C 1
ATOM 1590 O O . SER A 1 192 ? -14.868 -1.437 12.631 1.00 84.00 192 SER A O 1
ATOM 1592 N N . LYS A 1 193 ? -15.538 -1.667 10.502 1.00 85.31 193 LYS A N 1
ATOM 1593 C CA . LYS A 1 193 ? -16.081 -3.024 10.692 1.00 85.31 193 LYS A CA 1
ATOM 1594 C C . LYS A 1 193 ? -14.992 -4.018 11.079 1.00 85.31 193 LYS A C 1
ATOM 1596 O O . LYS A 1 193 ? -15.219 -4.838 11.965 1.00 85.31 193 LYS A O 1
ATOM 1601 N N . ALA A 1 194 ? -13.827 -3.960 10.434 1.00 86.69 194 ALA A N 1
ATOM 1602 C CA . ALA A 1 194 ? -12.709 -4.837 10.760 1.00 86.69 194 ALA A CA 1
ATOM 1603 C C . ALA A 1 194 ? -12.272 -4.658 12.222 1.00 86.69 194 ALA A C 1
ATOM 1605 O O . ALA A 1 194 ? -12.113 -5.650 12.933 1.00 86.69 194 ALA A O 1
ATOM 1606 N N . TYR A 1 195 ? -12.170 -3.418 12.702 1.00 83.50 195 TYR A N 1
ATOM 1607 C CA . TYR A 1 195 ? -11.836 -3.152 14.100 1.00 83.50 195 TYR A CA 1
ATOM 1608 C C . TYR A 1 195 ? -12.935 -3.552 15.084 1.00 83.50 195 TYR A C 1
ATOM 1610 O O . TYR A 1 195 ? -12.613 -4.125 16.121 1.00 83.50 195 TYR A O 1
ATOM 1618 N N . ASP A 1 196 ? -14.217 -3.369 14.748 1.00 80.44 196 ASP A N 1
ATOM 1619 C CA . ASP A 1 196 ? -15.325 -3.891 15.565 1.00 80.44 196 ASP A CA 1
ATOM 1620 C C . ASP A 1 196 ?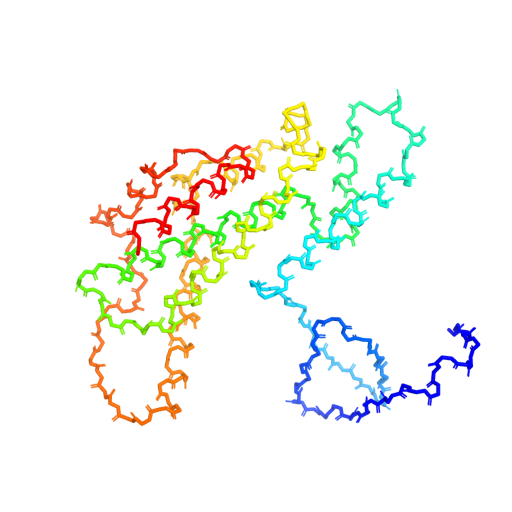 -15.258 -5.426 15.677 1.00 80.44 196 ASP A C 1
ATOM 1622 O O . ASP A 1 196 ? -15.468 -5.988 16.752 1.00 80.44 196 ASP A O 1
ATOM 1626 N N . HIS A 1 197 ? -14.896 -6.129 14.599 1.00 82.44 197 HIS A N 1
ATOM 1627 C CA . HIS A 1 197 ? -14.686 -7.579 14.639 1.00 82.44 197 HIS A CA 1
ATOM 1628 C C . HIS A 1 197 ? -13.477 -7.987 15.489 1.00 82.44 197 HIS A C 1
ATOM 1630 O O . HIS A 1 197 ? -13.592 -8.933 16.272 1.00 82.44 197 HIS A O 1
ATOM 1636 N N . ILE A 1 198 ? -12.344 -7.287 15.365 1.00 80.94 198 ILE A N 1
ATOM 1637 C CA . ILE A 1 198 ? -11.136 -7.548 16.165 1.00 80.94 198 ILE A CA 1
ATOM 1638 C C . ILE A 1 198 ? -11.437 -7.340 17.651 1.00 80.94 198 ILE A C 1
ATOM 1640 O O . ILE A 1 198 ? -11.165 -8.223 18.464 1.00 80.94 198 ILE A O 1
ATOM 1644 N N . ASP A 1 199 ? -12.066 -6.221 17.998 1.00 76.25 199 ASP A N 1
ATOM 1645 C CA . ASP A 1 199 ? -12.431 -5.879 19.369 1.00 76.25 199 ASP A CA 1
ATOM 1646 C C . ASP A 1 199 ? -13.431 -6.893 19.957 1.00 76.25 199 ASP A C 1
ATOM 1648 O O . ASP A 1 199 ? -13.213 -7.411 21.055 1.00 76.25 199 ASP A O 1
ATOM 1652 N N . ARG A 1 200 ? -14.472 -7.294 19.209 1.00 74.94 200 ARG A N 1
ATOM 1653 C CA . ARG A 1 200 ? -15.396 -8.367 19.632 1.00 74.94 200 ARG A CA 1
ATOM 1654 C C . ARG A 1 200 ? -14.692 -9.706 19.831 1.00 74.94 200 ARG A C 1
ATOM 1656 O O . ARG A 1 200 ? -14.963 -10.386 20.821 1.00 74.94 200 ARG A O 1
ATOM 1663 N N . GLY A 1 201 ? -13.817 -10.096 18.904 1.00 71.31 201 GLY A N 1
ATOM 1664 C CA . GLY A 1 201 ? -13.064 -11.347 18.985 1.00 71.31 201 GLY A CA 1
ATOM 1665 C C . GLY A 1 201 ? -12.160 -11.382 20.217 1.00 71.31 201 GLY A C 1
ATOM 1666 O O . GLY A 1 201 ? -12.172 -12.352 20.972 1.00 71.31 201 GLY A O 1
ATOM 1667 N N . GLN A 1 202 ? -11.454 -10.283 20.486 1.00 67.25 202 GLN A N 1
ATOM 1668 C CA . GLN A 1 202 ? -10.600 -10.136 21.665 1.00 67.25 202 GLN A CA 1
ATOM 1669 C C . GLN A 1 202 ? -11.406 -10.114 22.974 1.00 67.25 202 GLN A C 1
ATOM 1671 O O . GLN A 1 202 ? -10.987 -10.721 23.962 1.00 67.25 202 GLN A O 1
ATOM 1676 N N . ARG A 1 203 ? -12.596 -9.495 22.986 1.00 63.81 203 ARG A N 1
ATOM 1677 C CA . ARG A 1 203 ? -13.530 -9.537 24.127 1.00 63.81 203 ARG A CA 1
ATOM 1678 C C . ARG A 1 203 ? -14.109 -10.934 24.360 1.00 63.81 203 ARG A C 1
ATOM 1680 O O . ARG A 1 203 ? -14.293 -11.326 25.503 1.00 63.81 203 ARG A O 1
ATOM 1687 N N . SER A 1 204 ? -14.343 -11.727 23.315 1.00 56.94 204 SER A N 1
ATOM 1688 C CA . SER A 1 204 ? -14.800 -13.118 23.465 1.00 56.94 204 SER A CA 1
ATOM 1689 C C . SER A 1 204 ? -13.761 -14.024 24.145 1.00 56.94 204 SER A C 1
ATOM 1691 O O . SER A 1 204 ? -14.139 -15.046 24.715 1.00 56.94 204 SER A O 1
ATOM 1693 N N . LEU A 1 205 ? -12.474 -13.660 24.108 1.00 55.25 205 LEU A N 1
ATOM 1694 C CA . LEU A 1 205 ? -11.385 -14.345 24.820 1.00 55.25 205 LEU A CA 1
ATOM 1695 C C . LEU A 1 205 ? -11.196 -13.855 26.270 1.00 55.25 205 LEU A C 1
ATOM 1697 O O . LEU A 1 205 ? -10.604 -14.568 27.079 1.00 55.25 205 LEU A O 1
ATOM 1701 N N . LYS A 1 206 ? -11.710 -12.669 26.626 1.00 49.81 206 LYS A N 1
ATOM 1702 C CA . LYS A 1 206 ? -11.622 -12.061 27.966 1.00 49.81 206 LYS A CA 1
ATOM 1703 C C . LYS A 1 206 ? -13.040 -11.877 28.543 1.00 49.81 206 LYS A C 1
ATOM 1705 O O . LYS A 1 206 ? -13.679 -10.882 28.253 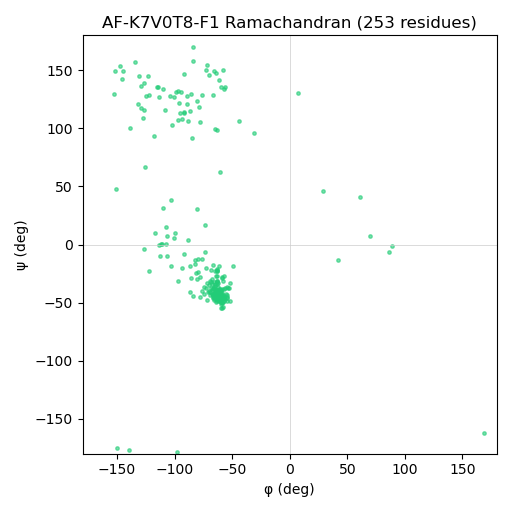1.00 49.81 206 LYS A O 1
ATOM 1710 N N . SER A 1 207 ? -13.522 -12.854 29.323 1.00 42.78 207 SER A N 1
ATOM 1711 C CA . SER A 1 207 ? -14.816 -12.933 30.052 1.00 42.78 207 SER A CA 1
ATOM 1712 C C . SER A 1 207 ? -15.895 -11.844 29.840 1.00 42.78 207 SER A C 1
ATOM 1714 O O . SER A 1 207 ? -15.691 -10.658 30.091 1.00 42.78 207 SER A O 1
ATOM 1716 N N . SER A 1 208 ? -17.112 -12.320 29.576 1.00 43.22 208 SER A N 1
ATOM 1717 C CA . SER A 1 208 ? -18.416 -11.650 29.478 1.00 43.22 208 SER A CA 1
ATOM 1718 C C . SER A 1 208 ? -18.638 -10.415 30.370 1.00 43.22 208 SER A C 1
ATOM 1720 O O . SER A 1 208 ? -19.134 -10.532 31.489 1.00 43.22 208 SER A O 1
ATOM 1722 N N . ILE A 1 209 ? -18.420 -9.210 29.838 1.00 37.88 209 ILE A N 1
ATOM 1723 C CA . ILE A 1 209 ? -19.099 -8.007 30.340 1.00 37.88 209 ILE A CA 1
ATOM 1724 C C . ILE A 1 209 ? -19.759 -7.298 29.158 1.00 37.88 209 ILE A C 1
ATOM 1726 O O . ILE A 1 209 ? -19.108 -6.753 28.268 1.00 37.88 209 ILE A O 1
ATOM 1730 N N . SER A 1 210 ? -21.090 -7.361 29.130 1.00 38.22 210 SER A N 1
ATOM 1731 C CA . SER A 1 210 ? -21.916 -6.733 28.106 1.00 38.22 210 SER A CA 1
ATOM 1732 C C . SER A 1 210 ? -22.035 -5.232 28.370 1.00 38.22 210 SER A C 1
ATOM 1734 O O . SER A 1 210 ? -22.803 -4.813 29.238 1.00 38.22 210 SER A O 1
ATOM 1736 N N . TYR A 1 211 ? -21.335 -4.419 27.585 1.00 40.12 211 TYR A N 1
ATOM 1737 C CA . TYR A 1 211 ? -21.621 -2.990 27.491 1.00 40.12 211 TYR A CA 1
ATOM 1738 C C . TYR A 1 211 ? -22.506 -2.718 26.272 1.00 40.12 211 TYR A C 1
ATOM 1740 O O . TYR A 1 211 ? -22.297 -3.259 25.183 1.00 40.12 211 TYR A O 1
ATOM 1748 N N . ARG A 1 212 ? -23.571 -1.937 26.495 1.00 37.00 212 ARG A N 1
ATOM 1749 C CA . ARG A 1 212 ? -24.585 -1.592 25.492 1.00 37.00 212 ARG A CA 1
ATOM 1750 C C . ARG A 1 212 ? -23.961 -0.829 24.319 1.00 37.00 212 ARG A C 1
ATOM 1752 O O . ARG A 1 212 ? -23.130 0.048 24.516 1.00 37.00 212 ARG A O 1
ATOM 1759 N N . LYS A 1 213 ? -24.453 -1.155 23.118 1.00 41.72 213 LYS A N 1
ATOM 1760 C CA . LYS A 1 213 ? -24.212 -0.496 21.824 1.00 41.72 213 LYS A CA 1
ATOM 1761 C C . LYS A 1 213 ? -24.294 1.036 21.938 1.00 41.72 213 LYS A C 1
ATOM 1763 O O . LYS A 1 213 ? -25.394 1.582 21.996 1.00 41.72 213 LYS A O 1
ATOM 1768 N N . GLY A 1 214 ? -23.144 1.702 21.895 1.00 33.41 214 GLY A N 1
ATOM 1769 C CA . GLY A 1 214 ? -23.014 3.090 21.459 1.00 33.41 214 GLY A CA 1
ATOM 1770 C C . GLY A 1 214 ? -22.593 3.092 19.991 1.00 33.41 214 GLY A C 1
ATOM 1771 O O . GLY A 1 214 ? -21.493 2.669 19.683 1.00 33.41 214 GLY A O 1
ATOM 1772 N N . CYS A 1 215 ? -23.511 3.451 19.091 1.00 39.78 215 CYS A N 1
ATOM 1773 C CA . CYS A 1 215 ? -23.289 3.911 17.709 1.00 39.78 215 CYS A CA 1
ATOM 1774 C C . CYS A 1 215 ? -22.034 3.424 16.922 1.00 39.78 215 CYS A C 1
ATOM 1776 O O . CYS A 1 215 ? -21.392 4.220 16.250 1.00 39.78 215 CYS A O 1
ATOM 1778 N N . SER A 1 216 ? -21.678 2.134 16.923 1.00 40.12 216 SER A N 1
ATOM 1779 C CA . SER A 1 216 ? -20.497 1.628 16.183 1.00 40.12 216 SER A CA 1
ATOM 1780 C C . SER A 1 216 ? -20.730 1.400 14.681 1.00 40.12 216 SER A C 1
ATOM 1782 O O . SER A 1 216 ? -20.148 0.496 14.090 1.00 40.12 216 SER A O 1
ATOM 1784 N N . SER A 1 217 ? -21.608 2.164 14.032 1.00 39.34 217 SER A N 1
ATOM 1785 C CA . SER A 1 217 ? -21.825 2.001 12.594 1.00 39.34 217 SER A CA 1
ATOM 1786 C C . SER A 1 217 ? -21.957 3.340 11.883 1.00 39.34 217 SER A C 1
ATOM 1788 O O . SER A 1 217 ? -23.039 3.916 11.835 1.00 39.34 217 SER A O 1
ATOM 1790 N N . VAL A 1 218 ? -20.867 3.764 11.240 1.00 40.56 218 VAL A N 1
ATOM 1791 C CA . VAL A 1 218 ? -20.924 4.103 9.810 1.00 40.56 218 VAL A CA 1
ATOM 1792 C C . VAL A 1 218 ? -21.894 5.246 9.459 1.00 40.56 218 VAL A C 1
ATOM 1794 O O . VAL A 1 218 ? -22.590 5.183 8.461 1.00 40.56 218 VAL A O 1
ATOM 1797 N N . ILE A 1 219 ? -21.972 6.324 10.246 1.00 42.19 219 ILE A N 1
ATOM 1798 C CA . ILE A 1 219 ? -22.642 7.561 9.789 1.00 42.19 219 ILE A CA 1
ATOM 1799 C C . ILE A 1 219 ? -22.042 8.822 10.454 1.00 42.19 219 ILE A C 1
ATOM 1801 O O . ILE A 1 219 ? -22.789 9.668 10.938 1.00 42.19 219 ILE A O 1
ATOM 1805 N N . CYS A 1 220 ? -20.712 8.988 10.497 1.00 47.81 220 CYS A N 1
ATOM 1806 C CA . CYS A 1 220 ? -20.092 10.301 10.794 1.00 47.81 220 CYS A CA 1
ATOM 1807 C C . CYS A 1 220 ? -19.559 10.981 9.525 1.00 47.81 220 CYS A C 1
ATOM 1809 O O . CYS A 1 220 ? -18.523 11.621 9.513 1.00 47.81 220 CYS A O 1
ATOM 1811 N N . LEU A 1 221 ? -20.305 10.841 8.431 1.00 49.50 221 LEU A N 1
ATOM 1812 C CA . LEU A 1 221 ? -20.358 11.854 7.371 1.00 49.50 221 LEU A CA 1
ATOM 1813 C C . LEU A 1 221 ? -21.741 12.517 7.386 1.00 49.50 221 LEU A C 1
ATOM 1815 O O . LEU A 1 221 ? -22.297 12.869 6.349 1.00 49.50 221 LEU A O 1
ATOM 1819 N N . LYS A 1 222 ? -22.349 12.613 8.577 1.00 47.62 222 LYS A N 1
ATOM 1820 C CA . LYS A 1 222 ? -23.451 13.548 8.799 1.00 47.62 222 LYS A CA 1
ATOM 1821 C C . LYS A 1 222 ? -22.893 14.958 8.632 1.00 47.62 222 LYS A C 1
ATOM 1823 O O . LYS A 1 222 ? -21.746 15.199 8.994 1.00 47.62 222 LYS A O 1
ATOM 1828 N N . SER A 1 223 ? -23.727 15.866 8.141 1.00 47.94 223 SER A N 1
ATOM 1829 C CA . SER A 1 223 ? -23.445 17.302 7.993 1.00 47.94 223 SER A CA 1
ATOM 1830 C C . SER A 1 223 ? -22.876 17.976 9.249 1.00 47.94 223 SER A C 1
ATOM 1832 O O . SER A 1 223 ? -22.281 19.037 9.136 1.00 47.94 223 SER A O 1
ATOM 1834 N N . ASP A 1 224 ? -23.037 17.348 10.418 1.00 52.28 224 ASP A N 1
ATOM 1835 C CA . ASP A 1 224 ? -22.695 17.902 11.729 1.00 52.28 224 ASP A CA 1
ATOM 1836 C C . ASP A 1 224 ? -21.419 17.263 12.330 1.00 52.28 224 ASP A C 1
ATOM 1838 O O . ASP A 1 224 ? -21.102 17.472 13.499 1.00 52.28 224 ASP A O 1
ATOM 1842 N N . CYS A 1 225 ? -20.703 16.427 11.564 1.00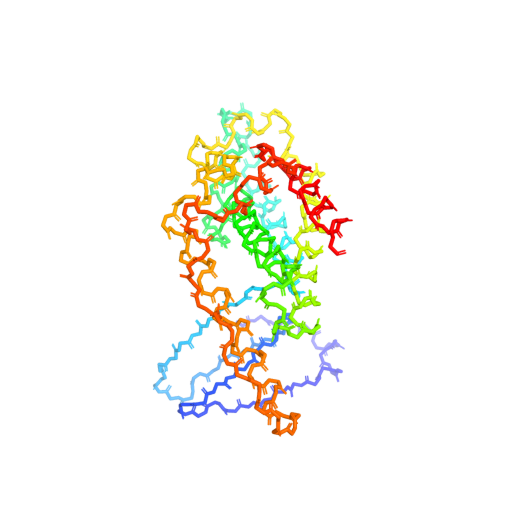 69.81 225 CYS A N 1
ATOM 1843 C CA . CYS A 1 225 ? -19.459 15.784 11.990 1.00 69.81 225 CYS A CA 1
ATOM 1844 C C . CYS A 1 225 ? -18.244 16.621 11.557 1.00 69.81 225 CYS A C 1
ATOM 1846 O O . CYS A 1 225 ? -17.875 16.619 10.384 1.00 69.81 225 CYS A O 1
ATOM 1848 N N . ASN A 1 226 ? -17.569 17.272 12.509 1.00 80.19 226 ASN A N 1
ATOM 1849 C CA . ASN A 1 226 ? -16.414 18.151 12.248 1.00 80.19 226 ASN A CA 1
ATOM 1850 C C . ASN A 1 226 ? -15.119 17.395 11.871 1.00 80.19 226 ASN A C 1
ATOM 1852 O O . ASN A 1 226 ? -14.033 17.960 11.954 1.00 80.19 226 ASN A O 1
ATOM 1856 N N . VAL A 1 227 ? -15.195 16.115 11.484 1.00 83.12 227 VAL A N 1
ATOM 1857 C CA . VAL A 1 227 ? -14.014 15.302 11.144 1.00 83.12 227 VAL A CA 1
ATOM 1858 C C . VAL A 1 227 ? -13.299 15.828 9.899 1.00 83.12 227 VAL A C 1
ATOM 1860 O O . VAL A 1 227 ? -12.074 15.857 9.863 1.00 83.12 227 VAL A O 1
ATOM 1863 N N . VAL A 1 228 ? -14.053 16.294 8.899 1.00 83.94 228 VAL A N 1
ATOM 1864 C CA . VAL A 1 228 ? -13.485 16.880 7.676 1.00 83.94 228 VAL A CA 1
ATOM 1865 C C . VAL A 1 228 ? -12.747 18.171 8.012 1.00 83.94 228 VAL A C 1
ATOM 1867 O O . VAL A 1 228 ? -11.594 18.326 7.616 1.00 83.94 228 VAL A O 1
ATOM 1870 N N . ASP A 1 229 ? -13.372 19.053 8.795 1.00 85.50 229 ASP A N 1
ATOM 1871 C CA . ASP A 1 229 ? -12.759 20.309 9.236 1.00 85.50 229 ASP A CA 1
ATOM 1872 C C . ASP A 1 229 ? -11.525 20.051 10.108 1.00 85.50 229 ASP A C 1
ATOM 1874 O O . ASP A 1 229 ? -10.502 20.706 9.932 1.00 85.50 229 ASP A O 1
ATOM 1878 N N . TYR A 1 230 ? -11.582 19.053 10.997 1.00 87.44 230 TYR A N 1
ATOM 1879 C CA . TYR A 1 230 ? -10.440 18.633 11.804 1.00 87.44 230 TYR A CA 1
ATOM 1880 C C . TYR A 1 230 ? -9.269 18.187 10.925 1.00 87.44 230 TYR A C 1
ATOM 1882 O O . TYR A 1 230 ? -8.185 18.746 11.050 1.00 87.44 230 TYR A O 1
ATOM 1890 N N . ILE A 1 231 ? -9.470 17.237 10.007 1.00 87.06 231 ILE A N 1
ATOM 1891 C CA . ILE A 1 231 ? -8.378 16.723 9.164 1.00 87.06 231 ILE A CA 1
ATOM 1892 C C . ILE A 1 231 ? -7.829 17.827 8.257 1.00 87.06 231 ILE A C 1
ATOM 1894 O O . ILE A 1 231 ? -6.613 17.973 8.155 1.00 87.06 231 ILE A O 1
ATOM 1898 N N . THR A 1 232 ? -8.708 18.636 7.661 1.00 86.12 232 THR A N 1
ATOM 1899 C CA . THR A 1 232 ? -8.299 19.767 6.811 1.00 86.12 232 THR A CA 1
ATOM 1900 C C . THR A 1 232 ? -7.512 20.805 7.619 1.00 86.12 232 THR A C 1
ATOM 1902 O O . THR A 1 232 ? -6.561 21.381 7.112 1.00 86.12 232 THR A O 1
ATOM 1905 N N . SER A 1 233 ? -7.814 20.989 8.912 1.00 88.38 233 SER A N 1
ATOM 1906 C CA . SER A 1 233 ? -7.022 21.867 9.787 1.00 88.38 233 SER A CA 1
ATOM 1907 C C . SER A 1 233 ? -5.612 21.344 10.095 1.00 88.38 233 SER A C 1
ATOM 1909 O O . SER A 1 233 ? -4.745 22.134 10.465 1.00 88.38 233 SER A O 1
ATOM 1911 N N . LEU A 1 234 ? -5.368 20.032 9.955 1.00 87.38 234 LEU A N 1
ATOM 1912 C CA . LEU A 1 234 ? -4.035 19.451 10.136 1.00 87.38 234 LEU A CA 1
ATOM 1913 C C . LEU A 1 234 ? -3.157 19.707 8.907 1.00 87.38 234 LEU A C 1
ATOM 1915 O O . LEU A 1 234 ? -1.989 20.065 9.053 1.00 87.38 234 LEU A O 1
ATOM 1919 N N . VAL A 1 235 ? -3.716 19.498 7.711 1.00 84.75 235 VAL A N 1
ATOM 1920 C CA . VAL A 1 235 ? -3.062 19.691 6.411 1.00 84.75 235 VAL A CA 1
ATOM 1921 C C . VAL A 1 235 ? -4.138 20.009 5.368 1.00 84.75 235 VAL A C 1
ATOM 1923 O O . VAL A 1 235 ? -5.094 19.252 5.238 1.00 84.75 235 VAL A O 1
ATOM 1926 N N . ASP A 1 236 ? -3.959 21.080 4.590 1.00 77.25 236 ASP A N 1
ATOM 1927 C CA . ASP A 1 236 ? -4.890 21.437 3.506 1.00 77.25 236 ASP A CA 1
ATOM 1928 C C . ASP A 1 236 ? -4.713 20.538 2.265 1.00 77.25 236 ASP A C 1
ATOM 1930 O O . ASP A 1 236 ? -5.690 20.133 1.631 1.00 77.25 236 ASP A O 1
ATOM 1934 N N . GLU A 1 237 ? -3.462 20.211 1.917 1.00 86.56 237 GLU A N 1
ATOM 1935 C CA . GLU A 1 237 ? -3.105 19.442 0.720 1.00 86.56 237 GLU A CA 1
ATOM 1936 C C . GLU A 1 237 ? -1.885 18.535 0.966 1.00 86.56 237 GLU A C 1
ATOM 1938 O O . GLU A 1 237 ? -0.933 18.926 1.646 1.00 86.56 237 GLU A O 1
ATOM 1943 N N . ILE A 1 238 ? -1.889 17.329 0.387 1.00 89.50 238 ILE A N 1
ATOM 1944 C CA . ILE A 1 238 ? -0.738 16.409 0.395 1.00 89.50 238 ILE A CA 1
ATOM 1945 C C . ILE A 1 238 ? -0.041 16.457 -0.970 1.00 89.50 238 ILE A C 1
ATOM 1947 O O . ILE A 1 238 ? -0.473 15.821 -1.924 1.00 89.50 238 ILE A O 1
ATOM 1951 N N . CYS A 1 239 ? 1.086 17.152 -1.075 1.00 86.12 239 CYS A N 1
ATOM 1952 C CA . CYS A 1 239 ? 1.895 17.240 -2.297 1.00 86.12 239 CYS A CA 1
ATOM 1953 C C . CYS A 1 239 ? 3.001 16.170 -2.365 1.00 86.12 239 CYS A C 1
ATOM 1955 O O . CYS A 1 239 ? 3.671 16.017 -3.394 1.00 86.12 239 CYS A O 1
ATOM 1957 N N . GLY A 1 240 ? 3.212 15.416 -1.284 1.00 89.06 240 GLY A N 1
ATOM 1958 C CA . GLY A 1 240 ? 4.020 14.200 -1.280 1.00 89.06 240 GLY A CA 1
ATOM 1959 C C . GLY A 1 240 ? 4.347 13.659 0.114 1.00 89.06 240 GLY A C 1
ATOM 1960 O O . GLY A 1 240 ? 3.659 13.988 1.085 1.00 89.06 240 GLY A O 1
ATOM 1961 N N . PRO A 1 241 ? 5.364 12.784 0.232 1.00 92.62 241 PRO A N 1
ATOM 1962 C CA . PRO A 1 241 ? 5.604 12.011 1.451 1.00 92.62 241 PRO A CA 1
ATOM 1963 C C . PRO A 1 241 ? 5.948 12.843 2.693 1.00 92.62 241 PRO A C 1
ATOM 1965 O O . PRO A 1 241 ? 5.647 12.424 3.814 1.00 92.62 241 PRO A O 1
ATOM 1968 N N . GLU A 1 242 ? 6.529 14.032 2.522 1.00 92.19 242 GLU A N 1
ATOM 1969 C CA . GLU A 1 242 ? 6.788 14.968 3.621 1.00 92.19 242 GLU A CA 1
ATOM 1970 C C . GLU A 1 242 ? 5.478 15.456 4.253 1.00 92.19 242 GLU A C 1
ATOM 1972 O O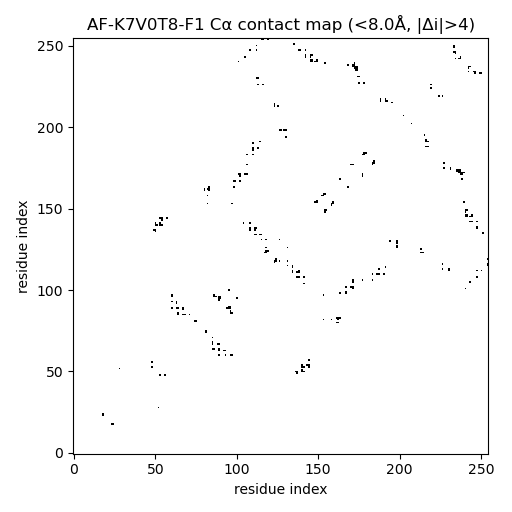 . GLU A 1 242 ? 5.355 15.504 5.476 1.00 92.19 242 GLU A O 1
ATOM 1977 N N . ASP A 1 243 ? 4.474 15.762 3.431 1.00 92.94 243 ASP A N 1
ATOM 1978 C CA . ASP A 1 243 ? 3.168 16.256 3.880 1.00 92.94 243 ASP A CA 1
ATOM 1979 C C . ASP A 1 243 ? 2.378 15.161 4.584 1.00 92.94 243 ASP A C 1
ATOM 1981 O O . ASP A 1 243 ? 1.793 15.399 5.639 1.00 92.94 243 ASP A O 1
ATOM 1985 N N . LEU A 1 244 ? 2.446 13.933 4.059 1.00 95.50 244 LEU A N 1
ATOM 1986 C CA . LEU A 1 244 ? 1.869 12.764 4.718 1.00 95.50 244 LEU A CA 1
ATOM 1987 C C . LEU A 1 244 ? 2.514 12.516 6.090 1.00 95.50 244 LEU A C 1
ATOM 1989 O O . LEU A 1 244 ? 1.816 12.219 7.058 1.00 95.50 244 LEU A O 1
ATOM 1993 N N . THR A 1 245 ? 3.837 12.668 6.193 1.00 95.88 245 THR A N 1
ATOM 1994 C CA . THR A 1 245 ? 4.554 12.542 7.472 1.00 95.88 245 THR A CA 1
ATOM 1995 C C . THR A 1 245 ? 4.081 13.604 8.469 1.00 95.88 245 THR A C 1
ATOM 1997 O O . THR A 1 245 ? 3.783 13.267 9.613 1.00 95.88 245 THR A O 1
ATOM 2000 N N . ARG A 1 246 ? 3.942 14.864 8.028 1.00 94.94 246 ARG A N 1
ATOM 2001 C CA . ARG A 1 246 ? 3.438 15.971 8.860 1.00 94.94 246 ARG A CA 1
ATOM 2002 C C . ARG A 1 246 ? 2.004 15.741 9.329 1.00 94.94 246 ARG A C 1
ATOM 2004 O O . ARG A 1 246 ? 1.740 15.902 10.514 1.00 94.94 246 ARG A O 1
ATOM 2011 N N . LEU A 1 247 ? 1.111 15.312 8.434 1.00 95.25 247 LEU A N 1
ATOM 2012 C CA . LEU A 1 247 ? -0.274 14.971 8.774 1.00 95.25 247 LEU A CA 1
ATOM 2013 C C . LEU A 1 247 ? -0.329 13.938 9.906 1.00 95.25 247 LEU A C 1
ATOM 2015 O O . LEU A 1 247 ? -1.067 14.119 10.873 1.00 95.25 247 LEU A O 1
ATOM 2019 N N . ILE A 1 248 ? 0.455 12.864 9.786 1.00 96.81 248 ILE A N 1
ATOM 2020 C CA . ILE A 1 248 ? 0.482 11.790 10.783 1.00 96.81 248 ILE A CA 1
ATOM 2021 C C . ILE A 1 248 ? 1.045 12.293 12.116 1.00 96.81 248 ILE A C 1
ATOM 2023 O O . ILE A 1 248 ? 0.451 12.026 13.159 1.00 96.81 248 ILE A O 1
ATOM 2027 N N . ASP A 1 249 ? 2.147 13.045 12.092 1.00 95.81 249 ASP A N 1
ATOM 2028 C CA . ASP A 1 249 ? 2.749 13.610 13.304 1.00 95.81 249 ASP A CA 1
ATOM 2029 C C . ASP A 1 249 ? 1.769 14.540 14.038 1.00 95.81 249 ASP A C 1
ATOM 2031 O O . ASP A 1 249 ? 1.597 14.426 15.253 1.00 95.81 249 ASP A O 1
ATOM 2035 N N . SER A 1 250 ? 1.057 15.398 13.303 1.00 94.00 250 SER A N 1
ATOM 2036 C CA . SER A 1 250 ? 0.023 16.274 13.859 1.00 94.00 250 SER A CA 1
ATOM 2037 C C . SER A 1 250 ? -1.152 15.487 14.442 1.00 94.00 250 SER A C 1
ATOM 2039 O O . SER A 1 250 ? -1.548 15.752 15.578 1.00 94.00 250 SER A O 1
ATOM 2041 N N . ALA A 1 251 ? -1.667 14.483 13.723 1.00 91.75 251 ALA A N 1
ATOM 2042 C CA . ALA A 1 251 ? -2.778 13.651 14.190 1.00 91.75 251 ALA A CA 1
ATOM 2043 C C . ALA A 1 251 ? -2.440 12.885 15.481 1.00 91.75 251 ALA A C 1
ATOM 2045 O O . ALA A 1 251 ? -3.279 12.772 16.372 1.00 91.75 251 ALA A O 1
ATOM 2046 N N . LEU A 1 252 ? -1.203 12.394 15.608 1.00 91.06 252 LEU A N 1
ATOM 2047 C CA . LEU A 1 252 ? -0.736 11.684 16.802 1.00 91.06 252 LEU A CA 1
ATOM 2048 C C . LEU A 1 252 ? -0.398 12.627 17.966 1.00 91.06 252 LEU A C 1
ATOM 2050 O O . LEU A 1 252 ? -0.509 12.225 19.118 1.00 91.06 252 LEU A O 1
ATOM 2054 N N . SER A 1 253 ? -0.002 13.874 17.693 1.00 84.62 253 SER A N 1
ATOM 2055 C CA . SER A 1 253 ? 0.295 14.867 18.740 1.00 84.62 253 SER A CA 1
ATOM 2056 C C . SER A 1 253 ? -0.947 15.411 19.457 1.00 84.62 253 SER A C 1
ATOM 2058 O O . SER A 1 253 ? -0.844 15.951 20.558 1.00 84.62 253 SER A O 1
ATOM 2060 N N . HIS A 1 254 ? -2.115 15.288 18.827 1.00 63.56 254 HIS A N 1
ATOM 2061 C CA . HIS A 1 254 ? -3.403 15.732 19.360 1.00 63.56 254 HIS A CA 1
ATOM 2062 C C . HIS A 1 254 ? -4.232 14.588 19.963 1.00 63.56 254 HIS A C 1
ATOM 2064 O O . HIS A 1 254 ? -5.404 14.805 20.273 1.00 63.56 254 HIS A O 1
ATOM 2070 N N . GLY A 1 255 ? -3.638 13.397 20.121 1.00 51.19 255 GLY A N 1
ATOM 2071 C CA . GLY A 1 255 ? -4.322 12.175 20.543 1.00 51.19 255 GLY A CA 1
ATOM 2072 C C . GLY A 1 255 ? -3.830 11.493 21.799 1.00 51.19 255 GLY A C 1
ATOM 2073 O O . GLY A 1 255 ? -2.770 11.879 22.334 1.00 51.19 255 GLY A O 1
#

Nearest PDB structures (foldseek):
  8xgm-assembly1_A  TM=1.637E-01  e=8.225E+00  Homo sapiens

Secondary structure (DSSP, 8-state):
-----SSSGGGPPPP-----TT------TT-------SSS----------TTTHHHHHHHHHHHHHHHHHHTGGGGGG-TTHHHHHHHHHHHHHS--HHHHHHHHHHHHHHHHHHHHHHHSTTT--S-HHHHHHHHHHHHHHHHHHHHHTTSGGGSHHHHHHSS-HHHHHHHHBHHHHHH-HHHHHHHHHHHHHHHHHHHHHHHHS----------SS---STT-THHHHHHHH-SB--SHHHHHHHHHHHHHT-

InterPro domains:
  IPR003347 JmjC domain [PF02373] (15-48)
  IPR003347 JmjC domain [PS51184] (1-65)
  IPR050910 JMJD6 family arginine demethylases/lysyl-hydroxylases [PTHR12480] (14-153)

Solvent-accessible surface area (backbone atoms only — not comparable to full-atom values): 15775 Å² total; per-residue (Å²): 142,82,91,75,84,78,76,76,59,83,80,61,85,82,89,84,84,85,85,58,92,93,61,83,85,86,79,63,91,91,64,87,82,86,88,78,79,91,60,100,75,87,87,88,85,79,91,86,82,49,53,91,47,46,63,56,52,53,50,50,54,52,51,48,35,52,53,44,37,62,76,49,51,91,48,45,94,81,38,97,57,47,66,40,50,29,39,51,49,20,23,71,75,71,74,46,27,73,65,58,49,47,36,51,51,49,54,52,43,53,41,39,51,53,53,52,56,49,58,70,35,87,90,53,69,79,74,56,73,68,56,54,52,52,41,52,47,37,41,52,37,50,35,57,45,26,62,56,46,59,78,34,73,76,59,33,76,73,39,50,68,74,50,54,50,72,68,59,48,56,64,48,16,43,48,70,59,46,70,68,33,69,70,45,48,52,49,39,50,50,51,55,51,52,50,53,50,52,52,51,55,57,44,74,76,51,76,95,72,92,74,80,90,66,85,90,65,90,65,77,82,42,99,85,44,63,60,64,61,52,53,43,70,65,45,72,61,36,91,46,39,65,43,52,32,49,38,48,53,50,58,58,73,77,102

Foldseek 3Di:
DDDDDDDPCPPDDDDDDDADPPDDDDDDPPDDDDDDDPDPDDDDDDDDDALVCLLVLLVVLVVQLVVLLVVCVVCVVVDPQSLLSSQVSSCVPVVHGPLRSFLVLLLLLLLLLLVLVQCPDPLNVPADPVLNVRSLSRLVSSLVSLVVVCPDPCLDPVNLVRNQDPVSQVSRWALLVVCVDPVSLVVSQVVLVVRVVVRVVVVVVPDDDDDDDDPSDRPLVPPPNCSSVVLCVQPRTDSGSVRSSSSSVSSVVVD

Mean predicted aligned error: 9.15 Å

Sequence (255 aa):
MMFLKSSFLSLTEWLECIQEQNEIIFVPSGWYHQVHNLEDTISINHNWCNAYNLHWVWNLLYEDYKVAKEYIEDIRDICDDFEGLCQRNLAANTGMNFYDFFVFIVRFALANVVELYHLQQPEVATLSTETAHHLVYNLMSIRNVASKMTTTEAFTTENRLCSVSEDNRSAFSNIKQILEEESFRRLSMTLSKAYDHIDRGQRSLKSSISYRKGCSSVICLKSDCNVVDYITSLVDEICGPEDLTRLIDSALSHG

pLDDT: mean 82.0, std 17.82, range [23.98, 98.5]

Radius of gyration: 22.21 Å; Cα contacts (8 Å, |Δi|>4): 175; chains: 1; bounding box: 52×56×57 Å

Organism: Zea mays (NCBI:txid4577)